Protein AF-K2FXK5-F1 (afdb_monomer_lite)

Organism: NCBI:txid1234023

Secondary structure (DSSP, 8-state):
-----SSSSSSSS--S---EEEEEEEETT---EEEEEEETT-S-HHHHHHHHHHHHHHSSS-EEE-----EES-GGGGGGG----S-TTTTTTS------HHHHHHHHHHHHHTT--HHHHHHHHHHH-HHHHHHHHHHHHHHH-TT-HHHHHHHHHHHHHHTTS--SSSTT--TTHHHHHHHHHHHHTS----HHHHHHHHHTTHHHHSS--HHHHHHHS-HHHHHHHHHHSPPTT--HHHHHHHHHH---HHHHHHHHHHHHHHHHHTTT--GGGGTTSSS-HHHHHHHHHHHIIIIIHHHHTT-STTHHHHHHHHHHHHHHHHHHHH--

Structure (mmCIF, N/CA/C/O backbone):
data_AF-K2FXK5-F1
#
_entry.id   AF-K2FXK5-F1
#
loop_
_atom_site.group_PDB
_atom_site.id
_atom_site.type_symbol
_atom_site.label_atom_id
_atom_site.label_alt_id
_atom_site.label_comp_id
_atom_site.label_asym_id
_atom_site.label_entity_id
_atom_site.label_seq_id
_atom_site.pdbx_PDB_ins_code
_atom_site.Cartn_x
_atom_site.Cartn_y
_atom_site.Cartn_z
_atom_site.occupancy
_atom_site.B_iso_or_equiv
_atom_site.auth_seq_id
_atom_site.auth_comp_id
_atom_site.auth_asym_id
_atom_site.auth_atom_id
_atom_site.pdbx_PDB_model_num
ATOM 1 N N . MET A 1 1 ? 42.243 -14.099 4.188 1.00 28.44 1 MET A N 1
ATOM 2 C CA . MET A 1 1 ? 42.857 -13.071 3.325 1.00 28.44 1 MET A CA 1
ATOM 3 C C . MET A 1 1 ? 42.357 -13.295 1.910 1.00 28.44 1 MET A C 1
ATOM 5 O O . MET A 1 1 ? 42.455 -14.424 1.455 1.00 28.44 1 MET A O 1
ATOM 9 N N . SER A 1 2 ? 41.780 -12.231 1.336 1.00 28.00 2 SER A N 1
ATOM 10 C CA . SER A 1 2 ? 41.401 -11.973 -0.071 1.00 28.00 2 SER A CA 1
ATOM 11 C C . SER A 1 2 ? 40.610 -13.063 -0.814 1.00 28.00 2 SER A C 1
ATOM 13 O O . SER A 1 2 ? 41.155 -14.116 -1.116 1.00 28.00 2 SER A O 1
ATOM 15 N N . SER A 1 3 ? 39.298 -12.929 -1.050 1.00 34.72 3 SER A N 1
ATOM 16 C CA . SER A 1 3 ? 38.629 -12.024 -2.015 1.00 34.72 3 SER A CA 1
ATOM 17 C C . SER A 1 3 ? 39.229 -12.090 -3.421 1.00 34.72 3 SER A C 1
ATOM 19 O O . SER A 1 3 ? 40.339 -11.611 -3.617 1.00 34.72 3 SER A O 1
ATOM 21 N N . ASN A 1 4 ? 38.470 -12.606 -4.389 1.00 27.06 4 ASN A N 1
ATOM 22 C CA . ASN A 1 4 ? 38.572 -12.185 -5.784 1.00 27.06 4 ASN A CA 1
ATOM 23 C C . ASN A 1 4 ? 37.169 -12.166 -6.399 1.00 27.06 4 ASN A C 1
ATOM 25 O O . ASN A 1 4 ? 36.395 -13.111 -6.252 1.00 27.06 4 ASN A O 1
ATOM 29 N N . ASN A 1 5 ? 36.870 -11.016 -6.990 1.00 28.44 5 ASN A N 1
ATOM 30 C CA . ASN A 1 5 ? 35.567 -10.515 -7.393 1.00 28.44 5 ASN A CA 1
ATOM 31 C C . ASN A 1 5 ? 34.944 -11.301 -8.551 1.00 28.44 5 ASN A C 1
ATOM 33 O O . ASN A 1 5 ? 35.624 -11.679 -9.500 1.00 28.44 5 ASN A O 1
ATOM 37 N N . ILE A 1 6 ? 33.620 -11.457 -8.496 1.00 29.50 6 ILE A N 1
ATOM 38 C CA . ILE A 1 6 ? 32.776 -11.960 -9.594 1.00 29.50 6 ILE A CA 1
ATOM 39 C C . ILE A 1 6 ? 32.276 -10.793 -10.487 1.00 29.50 6 ILE A C 1
ATOM 41 O O . ILE A 1 6 ? 31.555 -11.017 -11.452 1.00 29.50 6 ILE A O 1
ATOM 45 N N . SER A 1 7 ? 32.704 -9.548 -10.234 1.00 33.28 7 SER A N 1
ATOM 46 C CA . SER A 1 7 ? 32.285 -8.362 -11.005 1.00 33.28 7 SER A CA 1
ATOM 47 C C . SER A 1 7 ? 33.022 -8.138 -12.330 1.00 33.28 7 SER A C 1
ATOM 49 O O . SER A 1 7 ? 32.536 -7.376 -13.154 1.00 33.28 7 SER A O 1
ATOM 51 N N . ASP A 1 8 ? 34.156 -8.792 -12.589 1.00 32.81 8 ASP A N 1
ATOM 52 C CA . ASP A 1 8 ? 35.071 -8.324 -13.649 1.00 32.81 8 ASP A CA 1
ATOM 53 C C . ASP A 1 8 ? 34.997 -9.137 -14.956 1.00 32.81 8 ASP A C 1
ATOM 55 O O . ASP A 1 8 ? 35.992 -9.265 -15.663 1.00 32.81 8 ASP A O 1
ATOM 59 N N . ASN A 1 9 ? 33.856 -9.751 -15.299 1.00 31.61 9 ASN A N 1
ATOM 60 C CA . ASN A 1 9 ? 33.793 -10.577 -16.520 1.00 31.61 9 ASN A CA 1
ATOM 61 C C . ASN A 1 9 ? 32.453 -10.620 -17.277 1.00 31.61 9 ASN A C 1
ATOM 63 O O . ASN A 1 9 ? 32.279 -11.479 -18.146 1.00 31.61 9 ASN A O 1
ATOM 67 N N . LEU A 1 10 ? 31.513 -9.717 -16.988 1.00 33.16 10 LEU A N 1
ATOM 68 C CA . LEU A 1 10 ? 30.268 -9.615 -17.766 1.00 33.16 10 LEU A CA 1
ATOM 69 C C . LEU A 1 10 ? 30.389 -8.693 -18.992 1.00 33.16 10 LEU A C 1
ATOM 71 O O . LEU A 1 10 ? 29.735 -8.968 -19.995 1.00 33.16 10 LEU A O 1
ATOM 75 N N . ASP A 1 11 ? 31.305 -7.719 -18.984 1.00 34.31 11 ASP A N 1
ATOM 76 C CA . ASP A 1 11 ? 31.476 -6.780 -20.107 1.00 34.31 11 ASP A CA 1
ATOM 77 C C . ASP A 1 11 ? 32.402 -7.278 -21.238 1.00 34.31 11 ASP A C 1
ATOM 79 O O . ASP A 1 11 ? 32.290 -6.821 -22.373 1.00 34.31 11 ASP A O 1
ATOM 83 N N . GLU A 1 12 ? 33.275 -8.268 -21.007 1.00 31.75 12 GLU A N 1
ATOM 84 C CA . GLU A 1 12 ? 34.257 -8.715 -22.020 1.00 31.75 12 GLU A CA 1
ATOM 85 C C . GLU A 1 12 ? 33.846 -9.951 -22.850 1.00 31.75 12 GLU A C 1
ATOM 87 O O . GLU A 1 12 ? 34.619 -10.436 -23.677 1.00 31.75 12 GLU A O 1
ATOM 92 N N . LYS A 1 13 ? 32.614 -10.467 -22.710 1.00 33.84 13 LYS A N 1
ATOM 93 C CA . LYS A 1 13 ? 32.141 -11.665 -23.452 1.00 33.84 13 LYS A CA 1
ATOM 94 C C . LYS A 1 13 ? 30.959 -11.444 -24.400 1.00 33.84 13 LYS A C 1
ATOM 96 O O . LYS A 1 13 ? 30.298 -12.413 -24.788 1.00 33.84 13 LYS A O 1
ATOM 101 N N . LEU A 1 14 ? 30.732 -10.207 -24.834 1.00 37.97 14 LEU A N 1
ATOM 102 C CA . LEU A 1 14 ? 29.707 -9.856 -25.829 1.00 37.97 14 LEU A CA 1
ATOM 103 C C . LEU A 1 14 ? 30.261 -9.634 -27.251 1.00 37.97 14 LEU A C 1
ATOM 105 O O . LEU A 1 14 ? 29.594 -9.039 -28.089 1.00 37.97 14 LEU A O 1
ATOM 109 N N . THR A 1 15 ? 31.458 -10.138 -27.567 1.00 34.41 15 THR A N 1
ATOM 110 C CA . THR A 1 15 ? 32.058 -10.020 -28.914 1.00 34.41 15 THR A CA 1
ATOM 111 C C . THR A 1 15 ? 31.775 -11.195 -29.855 1.00 34.41 15 THR A C 1
ATOM 113 O O . THR A 1 15 ? 32.056 -11.091 -31.047 1.00 34.41 15 THR A O 1
ATOM 116 N N . ASP A 1 16 ? 31.129 -12.264 -29.386 1.00 35.75 16 ASP A N 1
ATOM 117 C CA . ASP A 1 16 ? 30.669 -13.359 -30.246 1.00 35.75 16 ASP A CA 1
ATOM 118 C C . ASP A 1 16 ? 29.149 -13.298 -30.411 1.00 35.75 16 ASP A C 1
ATOM 120 O O . ASP A 1 16 ? 28.405 -13.627 -29.483 1.00 35.75 16 ASP A O 1
ATOM 124 N N . LYS A 1 17 ? 28.685 -12.905 -31.606 1.00 35.34 17 LYS A N 1
ATOM 125 C CA . LYS A 1 17 ? 27.270 -12.931 -32.017 1.00 35.34 17 LYS A CA 1
ATOM 126 C C . LYS A 1 17 ? 26.658 -14.310 -31.727 1.00 35.34 17 LYS A C 1
ATOM 128 O O . LYS A 1 17 ? 26.908 -15.275 -32.450 1.00 35.34 17 LYS A O 1
ATOM 133 N N . LYS A 1 18 ? 25.870 -14.420 -30.655 1.00 39.84 18 LYS A N 1
ATOM 134 C CA . LYS A 1 18 ? 25.139 -15.637 -30.273 1.00 39.84 18 LYS A CA 1
ATOM 135 C C . LYS A 1 18 ? 23.664 -15.430 -30.594 1.00 39.84 18 LYS A C 1
ATOM 137 O O . LYS A 1 18 ? 23.031 -14.553 -30.025 1.00 39.84 18 LYS A O 1
ATOM 142 N N . TRP A 1 19 ? 23.155 -16.243 -31.510 1.00 45.41 19 TRP A N 1
ATOM 143 C CA . TRP A 1 19 ? 21.786 -16.174 -32.022 1.00 45.41 19 TRP A CA 1
ATOM 144 C C . TRP A 1 19 ? 20.812 -16.962 -31.136 1.00 45.41 19 TRP A C 1
ATOM 146 O O . TRP A 1 19 ? 21.207 -17.983 -30.559 1.00 45.41 19 TRP A O 1
ATOM 156 N N . TYR A 1 20 ? 19.545 -16.544 -31.078 1.00 43.25 20 TYR A N 1
ATOM 157 C CA . TYR A 1 20 ? 18.486 -17.213 -30.315 1.00 43.25 20 TYR A CA 1
ATOM 158 C C . TYR A 1 20 ? 17.232 -17.426 -31.171 1.00 43.25 20 TYR A C 1
ATOM 160 O O . TYR A 1 20 ? 16.851 -16.543 -31.932 1.00 43.25 20 TYR A O 1
ATOM 168 N N . TYR A 1 21 ? 16.584 -18.584 -31.030 1.00 40.31 21 TYR A N 1
ATOM 169 C CA . TYR A 1 21 ? 15.205 -18.793 -31.480 1.00 40.31 21 TYR A CA 1
ATOM 170 C C . TYR A 1 21 ? 14.254 -18.338 -30.374 1.00 40.31 21 TYR A C 1
ATOM 172 O O . TYR A 1 21 ? 14.455 -18.728 -29.222 1.00 40.31 21 TYR A O 1
ATOM 180 N N . VAL A 1 22 ? 13.241 -17.546 -30.731 1.00 43.69 22 VAL A N 1
ATOM 181 C CA . VAL A 1 22 ? 12.183 -17.085 -29.823 1.00 43.69 22 VAL A CA 1
ATOM 182 C C . VAL A 1 22 ? 10.885 -17.797 -30.185 1.00 43.69 22 VAL A C 1
ATOM 184 O O . VAL A 1 22 ? 10.431 -17.722 -31.325 1.00 43.69 22 VAL A O 1
ATOM 187 N N . PHE A 1 23 ? 10.290 -18.490 -29.218 1.00 44.47 23 PHE A N 1
ATOM 188 C CA . PHE A 1 23 ? 8.960 -19.086 -29.361 1.00 44.47 23 PHE A CA 1
ATOM 189 C C . PHE A 1 23 ? 7.940 -18.221 -28.644 1.00 44.47 23 PHE A C 1
ATOM 191 O O . PHE A 1 23 ? 8.121 -17.956 -27.459 1.00 44.47 23 PHE A O 1
ATOM 198 N N . ARG A 1 24 ? 6.884 -17.810 -29.355 1.00 42.00 24 ARG A N 1
ATOM 199 C CA . ARG A 1 24 ? 5.799 -16.980 -28.829 1.00 42.00 24 ARG A CA 1
ATOM 200 C C . ARG A 1 24 ? 4.561 -17.845 -28.592 1.00 42.00 24 ARG A C 1
ATOM 202 O O . ARG A 1 24 ? 3.931 -18.329 -29.529 1.00 42.00 24 ARG A O 1
ATOM 209 N N . PHE A 1 25 ? 4.189 -18.034 -27.331 1.00 43.00 25 PHE A N 1
ATOM 210 C CA . PHE A 1 25 ? 2.981 -18.783 -26.980 1.00 43.00 25 PHE A CA 1
ATOM 211 C C . PHE A 1 25 ? 1.852 -17.829 -26.615 1.00 43.00 25 PHE A C 1
ATOM 213 O O . PHE A 1 25 ? 2.054 -16.904 -25.833 1.00 43.00 25 PHE A O 1
ATOM 220 N N . ARG A 1 26 ? 0.660 -18.064 -27.173 1.00 40.84 26 ARG A N 1
ATOM 221 C CA . ARG A 1 26 ? -0.553 -17.306 -26.855 1.00 40.84 26 ARG A CA 1
ATOM 222 C C . ARG A 1 26 ? -1.560 -18.239 -26.198 1.00 40.84 26 ARG A C 1
ATOM 224 O O . ARG A 1 26 ? -1.976 -19.241 -26.781 1.00 40.84 26 ARG A O 1
ATOM 231 N N . ARG A 1 27 ? -2.014 -17.897 -24.993 1.00 37.69 27 ARG A N 1
ATOM 232 C CA . ARG A 1 27 ? -3.174 -18.564 -24.390 1.00 37.69 27 ARG A CA 1
ATOM 233 C C . ARG A 1 27 ? -4.432 -18.049 -25.086 1.00 37.69 27 ARG A C 1
ATOM 235 O O . ARG A 1 27 ? -4.603 -16.845 -25.242 1.00 37.69 27 ARG A O 1
ATOM 242 N N . THR A 1 28 ? -5.353 -18.929 -25.472 1.00 36.56 28 THR A N 1
ATOM 243 C CA . THR A 1 28 ? -6.523 -18.580 -26.312 1.00 36.56 28 THR A CA 1
ATOM 244 C C . THR A 1 28 ? -7.475 -17.525 -25.724 1.00 36.56 28 THR A C 1
ATOM 246 O O . THR A 1 28 ? -8.359 -17.060 -26.435 1.00 36.56 28 THR A O 1
ATOM 249 N N . ASN A 1 29 ? -7.277 -17.106 -24.467 1.00 34.22 29 ASN A N 1
ATOM 250 C CA . ASN A 1 29 ? -8.071 -16.080 -23.784 1.00 34.22 29 ASN A CA 1
ATOM 251 C C . ASN A 1 29 ? -7.243 -14.899 -23.228 1.00 34.22 29 ASN A C 1
ATOM 253 O O . ASN A 1 29 ? -7.812 -14.079 -22.517 1.00 34.22 29 ASN A O 1
ATOM 257 N N . TRP A 1 30 ? -5.935 -14.811 -23.515 1.00 36.59 30 TRP A N 1
ATOM 258 C CA . TRP A 1 30 ? -5.027 -13.823 -22.910 1.00 36.59 30 TRP A CA 1
ATOM 259 C C . TRP A 1 30 ? -3.976 -13.317 -23.902 1.00 36.59 30 TRP A C 1
ATOM 261 O O . TRP A 1 30 ? -3.593 -14.035 -24.827 1.00 36.59 30 TRP A O 1
ATOM 271 N N . THR A 1 31 ? -3.482 -12.101 -23.674 1.00 36.97 31 THR A N 1
ATOM 272 C CA . THR A 1 31 ? -2.365 -11.486 -24.412 1.00 36.97 31 THR A CA 1
ATOM 273 C C . THR A 1 31 ? -1.072 -11.564 -23.591 1.00 36.97 31 THR A C 1
ATOM 275 O O . THR A 1 31 ? -0.313 -10.610 -23.530 1.00 36.97 31 THR A O 1
ATOM 278 N N . VAL A 1 32 ? -0.828 -12.698 -22.928 1.00 34.91 32 VAL A N 1
ATOM 279 C CA . VAL A 1 32 ? 0.464 -12.974 -22.285 1.00 34.91 32 VAL A CA 1
ATOM 280 C C . VAL A 1 32 ? 1.299 -13.784 -23.266 1.00 34.91 32 VAL A C 1
ATOM 282 O O . VAL A 1 32 ? 0.853 -14.838 -23.729 1.00 34.91 32 VAL A O 1
ATOM 285 N N . TYR A 1 33 ? 2.486 -1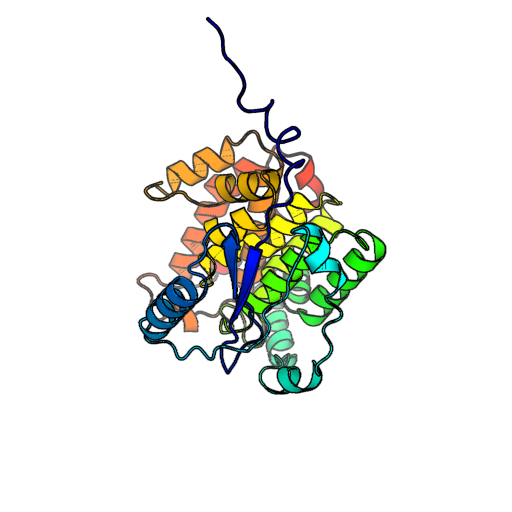3.275 -23.583 1.00 42.28 33 TYR A N 1
ATOM 286 C CA . TYR A 1 33 ? 3.458 -13.935 -24.444 1.00 42.28 33 TYR A CA 1
ATOM 287 C C . TYR A 1 33 ? 4.575 -14.508 -23.581 1.00 42.28 33 TYR A C 1
ATOM 289 O O . TYR A 1 33 ? 5.289 -13.768 -22.911 1.00 42.28 33 TYR A O 1
ATOM 297 N N . TYR A 1 34 ? 4.737 -15.829 -23.600 1.00 37.62 34 TYR A N 1
ATOM 298 C CA . TYR A 1 34 ? 5.926 -16.455 -23.029 1.00 37.62 34 TYR A CA 1
ATOM 299 C C . TYR A 1 34 ? 6.978 -16.574 -24.126 1.00 37.62 34 TYR A C 1
ATOM 301 O O . TYR A 1 34 ? 6.685 -17.166 -25.166 1.00 37.62 34 TYR A O 1
ATOM 309 N N . ASN A 1 35 ? 8.166 -16.013 -23.893 1.00 44.00 35 ASN A N 1
ATOM 310 C CA . ASN A 1 35 ? 9.300 -16.095 -24.807 1.00 44.00 35 ASN A CA 1
ATOM 311 C C . ASN A 1 35 ? 10.262 -17.176 -24.308 1.00 44.00 35 ASN A C 1
ATOM 313 O O . ASN A 1 35 ? 10.906 -17.013 -23.273 1.00 44.00 35 ASN A O 1
ATOM 317 N N . TRP A 1 36 ? 10.369 -18.284 -25.044 1.00 40.25 36 TRP A N 1
ATOM 318 C CA . TRP A 1 36 ? 11.370 -19.317 -24.761 1.00 40.25 36 TRP A CA 1
ATOM 319 C C . TRP A 1 36 ? 12.574 -19.167 -25.692 1.00 40.25 36 TRP A C 1
ATOM 321 O O . TRP A 1 36 ? 12.396 -19.079 -26.907 1.00 40.25 36 TRP A O 1
ATOM 331 N N . TYR A 1 37 ? 13.784 -19.137 -25.124 1.00 49.09 37 TYR A N 1
ATOM 332 C CA . TYR A 1 37 ? 15.023 -18.815 -25.839 1.00 49.09 37 TYR A CA 1
ATOM 333 C C . TYR A 1 37 ? 15.888 -20.061 -26.059 1.00 49.09 37 TYR A C 1
ATOM 335 O O . TYR A 1 37 ? 16.342 -20.689 -25.101 1.00 49.09 37 TYR A O 1
ATOM 343 N N . VAL A 1 38 ? 16.195 -20.389 -27.317 1.00 45.84 38 VAL A N 1
ATOM 344 C CA . VAL A 1 38 ? 17.119 -21.489 -27.660 1.00 45.84 38 VAL A CA 1
ATOM 345 C C . VAL A 1 38 ? 18.337 -20.944 -28.393 1.00 45.84 38 VAL A C 1
ATOM 347 O O . VAL A 1 38 ? 18.212 -20.360 -29.463 1.00 45.84 38 VAL A O 1
ATOM 350 N N . LYS A 1 39 ? 19.535 -21.167 -27.845 1.00 43.03 39 LYS A N 1
ATOM 351 C CA . LYS A 1 39 ? 20.804 -20.757 -28.462 1.00 43.03 39 LYS A CA 1
ATOM 352 C C . LYS A 1 39 ? 21.024 -21.498 -29.790 1.00 43.03 39 LYS A C 1
ATOM 354 O O . LYS A 1 39 ? 21.114 -22.724 -29.807 1.00 43.03 39 LYS A O 1
ATOM 359 N N . ALA A 1 40 ? 21.192 -20.773 -30.895 1.00 44.69 40 ALA A N 1
ATOM 360 C CA . ALA A 1 40 ? 21.235 -21.354 -32.244 1.00 44.69 40 ALA A CA 1
ATOM 361 C C . ALA A 1 40 ? 22.489 -22.189 -32.565 1.00 44.69 40 ALA A C 1
ATOM 363 O O . ALA A 1 40 ? 22.598 -22.744 -33.655 1.00 44.69 40 ALA A O 1
ATOM 364 N N . SER A 1 41 ? 23.452 -22.300 -31.642 1.00 47.19 41 SER A N 1
ATOM 365 C CA . SER A 1 41 ? 24.570 -23.240 -31.798 1.00 47.19 41 SER A CA 1
ATOM 366 C C . SER A 1 41 ? 24.122 -24.707 -31.767 1.00 47.19 41 SER A C 1
ATOM 368 O O . SER A 1 41 ? 24.868 -25.578 -32.211 1.00 47.19 41 SER A O 1
ATOM 370 N N . ASP A 1 42 ? 22.915 -24.988 -31.272 1.00 45.69 42 ASP A N 1
ATOM 371 C CA . ASP A 1 42 ? 22.345 -26.330 -31.265 1.00 45.69 42 ASP A CA 1
ATOM 372 C C . ASP A 1 42 ? 21.647 -26.631 -32.596 1.00 45.69 42 ASP A C 1
ATOM 374 O O . ASP A 1 42 ? 20.497 -26.262 -32.819 1.00 45.69 42 ASP A O 1
ATOM 378 N N . LYS A 1 43 ? 22.334 -27.376 -33.472 1.00 40.69 43 LYS A N 1
ATOM 379 C CA . LYS A 1 43 ? 21.843 -27.894 -34.771 1.00 40.69 43 LYS A CA 1
ATOM 380 C C . LYS A 1 43 ? 20.682 -28.909 -34.671 1.00 40.69 43 LYS A C 1
ATOM 382 O O . LYS A 1 43 ? 20.527 -29.760 -35.538 1.00 40.69 43 LYS A O 1
ATOM 387 N N . SER A 1 44 ? 19.872 -28.852 -33.618 1.00 47.06 44 SER A N 1
ATOM 388 C CA . SER A 1 44 ? 18.666 -29.677 -33.467 1.00 47.06 44 SER A CA 1
ATOM 389 C C . SER A 1 44 ? 17.466 -28.844 -33.012 1.00 47.06 44 SER A C 1
ATOM 391 O O . SER A 1 44 ? 16.688 -29.283 -32.167 1.00 47.06 44 SER A O 1
ATOM 393 N N . SER A 1 45 ? 17.329 -27.635 -33.575 1.00 48.34 45 SER A N 1
ATOM 394 C CA . SER A 1 45 ? 16.183 -26.735 -33.375 1.00 48.34 45 SER A CA 1
ATOM 395 C C . SER A 1 45 ? 14.860 -27.497 -33.403 1.00 48.34 45 SER A C 1
ATOM 397 O O . SER A 1 45 ? 14.073 -27.363 -32.480 1.00 48.34 45 SER A O 1
ATOM 399 N N . ASP A 1 46 ? 14.675 -28.396 -34.368 1.00 47.38 46 ASP A N 1
ATOM 400 C CA . ASP A 1 46 ? 13.419 -29.129 -34.569 1.00 47.38 46 ASP A CA 1
ATOM 401 C C . ASP A 1 46 ? 13.120 -30.124 -33.438 1.00 47.38 46 ASP A C 1
ATOM 403 O O . ASP A 1 46 ? 11.968 -30.305 -33.045 1.00 47.38 46 ASP A O 1
ATOM 407 N N . LYS A 1 47 ? 14.161 -30.727 -32.847 1.00 49.50 47 LYS A N 1
ATOM 408 C CA . LYS A 1 47 ? 14.012 -31.628 -31.698 1.00 49.50 47 LYS A CA 1
ATOM 409 C C . LYS A 1 47 ? 13.648 -30.848 -30.436 1.00 49.50 47 LYS A C 1
ATOM 411 O O . LYS A 1 47 ? 12.755 -31.261 -29.708 1.00 49.50 47 LYS A O 1
ATOM 416 N N . LYS A 1 48 ? 14.292 -29.700 -30.209 1.00 49.97 48 LYS A N 1
ATOM 417 C CA . LYS A 1 48 ? 13.985 -28.823 -29.068 1.00 49.97 48 LYS A CA 1
ATOM 418 C C . LYS A 1 48 ? 12.619 -28.144 -29.203 1.00 49.97 48 LYS A C 1
ATOM 420 O O . LYS A 1 48 ? 11.942 -27.958 -28.200 1.00 49.97 48 LYS A O 1
ATOM 425 N N . ILE A 1 49 ? 12.196 -27.834 -30.430 1.00 48.72 49 ILE A N 1
ATOM 426 C CA . ILE A 1 49 ? 10.838 -27.378 -30.761 1.00 48.72 49 ILE A CA 1
ATOM 427 C C . ILE A 1 49 ? 9.814 -28.445 -30.381 1.00 48.72 49 ILE A C 1
ATOM 429 O O . ILE A 1 49 ? 8.837 -28.133 -29.703 1.00 48.72 49 ILE A O 1
ATOM 433 N N . SER A 1 50 ? 10.058 -29.700 -30.774 1.00 52.03 50 SER A N 1
ATOM 434 C CA . SER A 1 50 ? 9.200 -30.827 -30.398 1.00 52.03 50 SER A CA 1
ATOM 435 C C . SER A 1 50 ? 9.159 -31.011 -28.881 1.00 52.03 50 SER A C 1
ATOM 437 O O . SER A 1 50 ? 8.076 -31.084 -28.323 1.00 52.03 50 SER A O 1
ATOM 439 N N . GLU A 1 51 ? 10.308 -30.988 -28.198 1.00 51.97 51 GLU A N 1
ATOM 440 C CA . GLU A 1 51 ? 10.394 -31.143 -26.737 1.00 51.97 51 GLU A CA 1
ATOM 441 C C . GLU A 1 51 ? 9.664 -30.018 -25.977 1.00 51.97 51 GLU A C 1
ATOM 443 O O . GLU A 1 51 ? 8.987 -30.299 -24.989 1.00 51.97 51 GLU A O 1
ATOM 448 N N . ALA A 1 52 ? 9.729 -28.761 -26.440 1.00 47.34 52 ALA A N 1
ATOM 449 C CA . ALA A 1 52 ? 8.898 -27.686 -25.883 1.00 47.34 52 ALA A CA 1
ATOM 450 C C . ALA A 1 52 ? 7.423 -27.925 -26.131 1.00 47.34 52 ALA A C 1
ATOM 452 O O . ALA A 1 52 ? 6.617 -27.789 -25.216 1.00 47.34 52 ALA A O 1
ATOM 453 N N . SER A 1 53 ? 7.068 -28.217 -27.382 1.00 47.56 53 SER A N 1
ATOM 454 C CA . SER A 1 53 ? 5.677 -28.424 -27.755 1.00 47.56 53 SER A CA 1
ATOM 455 C C . SER A 1 53 ? 5.082 -29.548 -26.908 1.00 47.56 53 SER A C 1
ATOM 457 O O . SER A 1 53 ? 4.021 -29.361 -26.327 1.00 47.56 53 SER A O 1
ATOM 459 N N . ASP A 1 54 ? 5.814 -30.645 -26.722 1.00 52.59 54 ASP A N 1
ATOM 460 C CA . ASP A 1 54 ? 5.430 -31.777 -25.882 1.00 52.59 54 ASP A CA 1
ATOM 461 C C . ASP A 1 54 ? 5.346 -31.400 -24.393 1.00 52.59 54 ASP A C 1
ATOM 463 O O . ASP A 1 54 ? 4.359 -31.741 -23.742 1.00 52.59 54 ASP A O 1
ATOM 467 N N . TYR A 1 55 ? 6.312 -30.643 -23.855 1.00 48.47 55 TYR A N 1
ATOM 468 C CA . TYR A 1 55 ? 6.263 -30.133 -22.478 1.00 48.47 55 TYR A CA 1
ATOM 469 C C . TYR A 1 55 ? 5.019 -29.266 -22.240 1.00 48.47 55 TYR A C 1
ATOM 471 O O . TYR A 1 55 ? 4.251 -29.530 -21.317 1.00 48.47 55 TYR A O 1
ATOM 479 N N . PHE A 1 56 ? 4.752 -28.284 -23.102 1.00 45.91 56 PHE A N 1
ATOM 480 C CA . PHE A 1 56 ? 3.600 -27.392 -22.954 1.00 45.91 56 PHE A CA 1
ATOM 481 C C . PHE A 1 56 ? 2.261 -28.077 -23.260 1.00 45.91 56 PHE A C 1
ATOM 483 O O . PHE A 1 56 ? 1.261 -27.736 -22.635 1.00 45.91 56 PHE A O 1
ATOM 490 N N . ASN A 1 57 ? 2.233 -29.069 -24.156 1.00 47.41 57 ASN A N 1
ATOM 491 C CA . ASN A 1 57 ? 1.061 -29.919 -24.392 1.00 47.41 57 ASN A CA 1
ATOM 492 C C . ASN A 1 57 ? 0.793 -30.886 -23.223 1.00 47.41 57 ASN A C 1
ATOM 494 O O . ASN A 1 57 ? -0.344 -31.321 -23.050 1.00 47.41 57 ASN A O 1
ATOM 498 N N . SER A 1 58 ? 1.822 -31.233 -22.438 1.00 44.66 58 SER A N 1
ATOM 499 C CA . SER A 1 58 ? 1.703 -32.074 -21.237 1.00 44.66 58 SER A CA 1
ATOM 500 C C . SER A 1 58 ? 1.195 -31.318 -20.007 1.00 44.66 58 SER A C 1
ATOM 502 O O . SER A 1 58 ? 0.658 -31.932 -19.086 1.00 44.66 58 SER A O 1
ATOM 504 N N . LEU A 1 59 ? 1.314 -29.987 -19.998 1.00 41.69 59 LEU A N 1
ATOM 505 C CA . LEU A 1 59 ? 0.588 -29.148 -19.052 1.00 41.69 59 LEU A CA 1
ATOM 506 C C . LEU A 1 59 ? -0.898 -29.237 -19.439 1.00 41.69 59 LEU A C 1
ATOM 508 O O . LEU A 1 59 ? -1.244 -28.934 -20.577 1.00 41.69 59 LEU A O 1
ATOM 512 N N . GLU A 1 60 ? -1.793 -29.643 -18.530 1.00 34.19 60 GLU A N 1
ATOM 513 C CA . GLU A 1 60 ? -3.252 -29.791 -18.763 1.00 34.19 60 GLU A CA 1
ATOM 514 C C . GLU A 1 60 ? -3.989 -28.452 -19.049 1.00 34.19 60 GLU A C 1
ATOM 516 O O . GLU A 1 60 ? -5.152 -28.243 -18.702 1.00 34.19 60 GLU A O 1
ATOM 521 N N . MET A 1 61 ? -3.327 -27.495 -19.693 1.00 38.75 61 MET A N 1
ATOM 522 C CA . MET A 1 61 ? -3.822 -26.166 -20.007 1.00 38.75 61 MET A CA 1
ATOM 523 C C . MET A 1 61 ? -3.629 -25.938 -21.506 1.00 38.75 61 MET A C 1
ATOM 525 O O . MET A 1 61 ? -2.523 -25.989 -22.017 1.00 38.75 61 MET A O 1
ATOM 529 N N . LYS A 1 62 ? -4.724 -25.719 -22.240 1.00 35.50 62 LYS A N 1
ATOM 530 C CA . LYS A 1 62 ? -4.731 -25.606 -23.710 1.00 35.50 62 LYS A CA 1
ATOM 531 C C . LYS A 1 62 ? -3.896 -24.406 -24.196 1.00 35.50 62 LYS A C 1
ATOM 533 O O . LYS A 1 62 ? -4.407 -23.287 -24.251 1.00 35.50 62 LYS A O 1
ATOM 538 N N . TRP A 1 63 ? -2.640 -24.638 -24.565 1.00 40.72 63 TRP A N 1
ATOM 539 C CA . TRP A 1 63 ? -1.779 -23.681 -25.266 1.00 40.72 63 TRP A CA 1
ATOM 540 C C . TRP A 1 63 ? -1.977 -23.811 -26.784 1.00 40.72 63 TRP A C 1
ATOM 542 O O . TRP A 1 63 ? -2.130 -24.917 -27.298 1.00 40.72 63 TRP A O 1
ATOM 552 N N . GLN A 1 64 ? -1.992 -22.693 -27.517 1.00 39.31 64 GLN A N 1
ATOM 553 C CA . GLN A 1 64 ? -1.870 -22.697 -28.979 1.00 39.31 64 GLN A CA 1
ATOM 554 C C . GLN A 1 64 ? -0.523 -22.075 -29.356 1.00 39.31 64 GLN A C 1
ATOM 556 O O . GLN A 1 64 ? -0.203 -20.965 -28.925 1.00 39.31 64 GLN A O 1
ATOM 561 N N . VAL A 1 65 ? 0.270 -22.799 -30.149 1.00 39.75 65 VAL A N 1
ATOM 562 C CA . VAL A 1 65 ? 1.499 -22.269 -30.755 1.00 39.75 65 VAL A CA 1
ATOM 563 C C . VAL A 1 65 ? 1.081 -21.203 -31.763 1.00 39.75 65 VAL A C 1
ATOM 565 O O . VAL A 1 65 ? 0.320 -21.497 -32.685 1.00 39.75 65 VAL A O 1
ATOM 568 N N . PHE A 1 66 ? 1.523 -19.963 -31.563 1.00 37.50 66 PHE A N 1
ATOM 569 C CA . PHE A 1 66 ? 1.258 -18.873 -32.494 1.00 37.50 66 PHE A CA 1
ATOM 570 C C . PHE A 1 66 ? 2.571 -18.558 -33.209 1.00 37.50 66 PHE A C 1
ATOM 572 O O . PHE A 1 66 ? 3.519 -18.076 -32.594 1.00 37.50 66 PHE A O 1
ATOM 579 N N . ASP A 1 67 ? 2.646 -18.919 -34.488 1.00 38.66 67 ASP A N 1
ATOM 580 C CA . ASP A 1 67 ? 3.849 -18.781 -35.308 1.00 38.66 67 ASP A CA 1
ATOM 581 C C . ASP A 1 67 ? 4.347 -17.330 -35.345 1.00 38.66 67 ASP A C 1
ATOM 583 O O . ASP A 1 67 ? 3.677 -16.449 -35.883 1.00 38.66 67 ASP A O 1
ATOM 587 N N . GLN A 1 68 ? 5.554 -17.108 -34.820 1.00 41.91 68 GLN A N 1
ATOM 588 C CA . GLN A 1 68 ? 6.481 -16.088 -35.307 1.00 41.91 68 GLN A CA 1
ATOM 589 C C . GLN A 1 68 ? 7.891 -16.421 -34.797 1.00 41.91 68 GLN A C 1
ATOM 591 O O . GLN A 1 68 ? 8.259 -16.094 -33.671 1.00 41.91 68 GLN A O 1
ATOM 596 N N . VAL A 1 69 ? 8.672 -17.125 -35.620 1.00 42.09 69 VAL A N 1
ATOM 597 C CA . VAL A 1 69 ? 10.112 -17.306 -35.400 1.00 42.09 69 VAL A CA 1
ATOM 598 C C . VAL A 1 69 ? 10.801 -16.056 -35.935 1.00 42.09 69 VAL A C 1
ATOM 600 O O . VAL A 1 69 ? 10.941 -15.906 -37.148 1.00 42.09 69 VAL A O 1
ATOM 603 N N . GLU A 1 70 ? 11.212 -15.149 -35.053 1.00 45.50 70 GLU A N 1
ATOM 604 C CA . GLU A 1 70 ? 12.033 -14.001 -35.446 1.00 45.50 70 GLU A CA 1
ATOM 605 C C . GLU A 1 70 ? 13.492 -14.207 -35.053 1.00 45.50 70 GLU A C 1
ATOM 607 O O . GLU A 1 70 ? 13.825 -14.713 -33.981 1.00 45.50 70 GLU A O 1
ATOM 612 N N . PHE A 1 71 ? 14.362 -13.842 -35.989 1.00 41.91 71 PHE A N 1
ATOM 613 C CA . PHE A 1 71 ? 15.806 -13.906 -35.866 1.00 41.91 71 PHE A CA 1
ATOM 614 C C . PHE A 1 71 ? 16.281 -12.565 -35.311 1.00 41.91 71 PHE A C 1
ATOM 616 O O . PHE A 1 71 ? 16.012 -11.533 -35.923 1.00 41.91 71 PHE A O 1
ATOM 623 N N . VAL A 1 72 ? 16.940 -12.567 -34.153 1.00 43.03 72 VAL A N 1
ATOM 624 C CA . VAL A 1 72 ? 17.348 -11.325 -33.482 1.00 43.03 72 VAL A CA 1
ATOM 625 C C . VAL A 1 72 ? 18.810 -11.351 -33.066 1.00 43.03 72 VAL A C 1
ATOM 627 O O . VAL A 1 72 ? 19.311 -12.333 -32.512 1.00 43.03 72 VAL A O 1
ATOM 630 N N . ASP A 1 73 ? 19.483 -10.242 -33.373 1.00 36.44 73 ASP A N 1
ATOM 631 C CA . ASP A 1 73 ? 20.937 -10.080 -33.295 1.00 36.44 73 ASP A CA 1
ATOM 632 C C . ASP A 1 73 ? 21.407 -9.721 -31.869 1.00 36.44 73 ASP A C 1
ATOM 634 O O . ASP A 1 73 ? 22.579 -9.914 -31.538 1.00 36.44 73 ASP A O 1
ATOM 638 N N . SER A 1 74 ? 20.497 -9.220 -31.020 1.00 43.66 74 SER A N 1
ATOM 639 C CA . SER A 1 74 ? 20.699 -8.960 -29.586 1.00 43.66 74 SER A CA 1
ATOM 640 C C . SER A 1 74 ? 19.362 -8.891 -28.824 1.00 43.66 74 SER A C 1
ATOM 642 O O . SER A 1 74 ? 18.333 -8.543 -29.404 1.00 43.66 74 SER A O 1
ATOM 644 N N . LEU A 1 75 ? 19.368 -9.178 -27.512 1.00 37.88 75 LEU A N 1
ATOM 645 C CA . LEU A 1 75 ? 18.174 -9.094 -26.647 1.00 37.88 75 LEU A CA 1
ATOM 646 C C . LEU A 1 75 ? 17.582 -7.669 -26.567 1.00 37.88 75 LEU A C 1
ATOM 648 O O . LEU A 1 75 ? 16.375 -7.519 -26.410 1.00 37.88 75 LEU A O 1
ATOM 652 N N . GLU A 1 76 ? 18.405 -6.630 -26.734 1.00 36.59 76 GLU A N 1
ATOM 653 C CA . GLU A 1 76 ? 17.970 -5.221 -26.739 1.00 36.59 76 GLU A CA 1
ATOM 654 C C . GLU A 1 76 ? 17.161 -4.841 -27.990 1.00 36.59 76 GLU A C 1
ATOM 656 O O . GLU A 1 76 ? 16.267 -4.003 -27.921 1.00 36.59 76 GLU A O 1
ATOM 661 N N . SER A 1 77 ? 17.427 -5.473 -29.139 1.00 36.97 77 SER A N 1
ATOM 662 C CA . SER A 1 77 ? 16.765 -5.134 -30.412 1.00 36.97 77 SER A CA 1
ATOM 663 C C . SER A 1 77 ? 15.287 -5.549 -30.497 1.00 36.97 77 SER A C 1
ATOM 665 O O . SER A 1 77 ? 14.578 -5.122 -31.407 1.00 36.97 77 SER A O 1
ATOM 667 N N . ILE A 1 78 ? 14.813 -6.358 -29.546 1.00 39.44 78 ILE A N 1
ATOM 668 C CA . ILE A 1 78 ? 13.468 -6.953 -29.539 1.00 39.44 78 ILE A CA 1
ATOM 669 C C . ILE A 1 78 ? 12.406 -5.949 -29.054 1.00 39.44 78 ILE A C 1
ATOM 671 O O . ILE A 1 78 ? 11.305 -5.920 -29.598 1.00 39.44 78 ILE A O 1
ATOM 675 N N . TRP A 1 79 ? 12.752 -5.072 -28.106 1.00 36.75 79 TRP A N 1
ATOM 676 C CA . TRP A 1 79 ? 11.821 -4.110 -27.493 1.00 36.75 79 TRP A CA 1
ATOM 677 C C . TRP A 1 79 ? 11.391 -2.984 -28.447 1.00 36.75 79 TRP A C 1
ATOM 679 O O . TRP A 1 79 ? 10.259 -2.511 -28.412 1.00 36.75 79 TRP A O 1
ATOM 689 N N . LEU A 1 80 ? 12.260 -2.582 -29.380 1.00 31.88 80 LEU A N 1
ATOM 690 C CA . LEU A 1 80 ? 11.989 -1.461 -30.293 1.00 31.88 80 LEU A CA 1
ATOM 691 C C . LEU A 1 80 ? 10.941 -1.767 -31.381 1.00 31.88 80 LEU A C 1
ATOM 693 O O . LEU A 1 80 ? 10.423 -0.834 -31.998 1.00 31.88 80 LEU A O 1
ATOM 697 N N . ASN A 1 81 ? 10.602 -3.040 -31.614 1.00 33.59 81 ASN A N 1
ATOM 698 C CA . ASN A 1 81 ? 9.588 -3.438 -32.599 1.00 33.59 81 ASN A CA 1
ATOM 699 C C . ASN A 1 81 ? 8.165 -3.564 -32.006 1.00 33.59 81 ASN A C 1
ATOM 701 O O . ASN A 1 81 ? 7.218 -3.835 -32.746 1.00 33.59 81 ASN A O 1
ATOM 705 N N . GLU A 1 82 ? 7.975 -3.302 -30.707 1.00 38.41 82 GLU A N 1
ATOM 706 C CA . GLU A 1 82 ? 6.710 -3.442 -29.962 1.00 38.41 82 GLU A CA 1
ATOM 707 C C . GLU A 1 82 ? 5.680 -2.316 -30.194 1.00 38.41 82 GLU A C 1
ATOM 709 O O . GLU A 1 82 ? 4.998 -1.858 -29.276 1.00 38.41 82 GLU A O 1
ATOM 714 N N . LYS A 1 83 ? 5.457 -1.877 -31.438 1.00 31.36 83 LYS A N 1
ATOM 715 C CA . LYS A 1 83 ? 4.185 -1.197 -31.740 1.00 31.36 83 LYS A CA 1
ATOM 716 C C . LYS A 1 83 ? 3.091 -2.248 -31.872 1.00 31.36 83 LYS A C 1
ATOM 718 O O . LYS A 1 83 ? 2.773 -2.700 -32.967 1.00 31.36 83 LYS A O 1
ATOM 723 N N . VAL A 1 84 ? 2.530 -2.622 -30.724 1.00 32.44 84 VAL A N 1
ATOM 724 C CA . VAL A 1 84 ? 1.367 -3.500 -30.565 1.00 32.44 84 VAL A CA 1
ATOM 725 C C . VAL A 1 84 ? 0.181 -2.925 -31.345 1.00 32.44 84 VAL A C 1
ATOM 727 O O . VAL A 1 84 ? -0.551 -2.052 -30.879 1.00 32.44 84 VAL A O 1
ATOM 730 N N . VAL A 1 85 ? 0.003 -3.419 -32.566 1.00 29.81 85 VAL A N 1
ATOM 731 C CA . VAL A 1 85 ? -1.184 -3.219 -33.393 1.00 29.81 85 VAL A CA 1
ATOM 732 C C . VAL A 1 85 ? -1.875 -4.571 -33.472 1.00 29.81 85 VAL A C 1
ATOM 734 O O . VAL A 1 85 ? -1.516 -5.396 -34.298 1.00 29.81 85 VAL A O 1
ATOM 737 N N . ASP A 1 86 ? -2.816 -4.810 -32.557 1.00 26.39 86 ASP A N 1
ATOM 738 C CA . ASP A 1 86 ? -4.136 -5.320 -32.931 1.00 26.39 86 ASP A CA 1
ATOM 739 C C . ASP A 1 86 ? -5.158 -5.123 -31.793 1.00 26.39 86 ASP A C 1
ATOM 741 O O . ASP A 1 86 ? -5.023 -5.594 -30.667 1.00 26.39 86 ASP A O 1
ATOM 745 N N . SER A 1 87 ? -6.165 -4.316 -32.137 1.00 32.00 87 SER A N 1
ATOM 746 C CA . SER A 1 87 ? -7.280 -3.719 -31.384 1.00 32.00 87 SER A CA 1
ATOM 747 C C . SER A 1 87 ? -7.479 -4.071 -29.893 1.00 32.00 87 SER A C 1
ATOM 749 O O . SER A 1 87 ? -8.271 -4.947 -29.529 1.00 32.00 87 SER A O 1
ATOM 751 N N . TRP A 1 88 ? -6.928 -3.203 -29.039 1.00 32.09 88 TRP A N 1
ATOM 752 C CA . TRP A 1 88 ? -7.307 -2.945 -27.637 1.00 32.09 88 TRP A CA 1
ATOM 753 C C . TRP A 1 88 ? -8.832 -2.862 -27.366 1.00 32.09 88 TRP A C 1
ATOM 755 O O . TRP A 1 88 ? -9.287 -3.086 -26.244 1.00 32.09 88 TRP A O 1
ATOM 765 N N . ASP A 1 89 ? -9.656 -2.562 -28.375 1.00 28.44 89 ASP A N 1
ATOM 766 C CA . ASP A 1 89 ? -11.104 -2.343 -28.226 1.00 28.44 89 ASP A CA 1
ATOM 767 C C . ASP A 1 89 ? -11.956 -3.623 -28.104 1.00 28.44 89 ASP A C 1
ATOM 769 O O . ASP A 1 89 ? -13.144 -3.548 -27.770 1.00 28.44 89 ASP A O 1
ATOM 773 N N . SER A 1 90 ? -11.367 -4.797 -28.354 1.00 28.20 90 SER A N 1
ATOM 774 C CA . SER A 1 90 ? -12.039 -6.101 -28.232 1.00 28.20 90 SER A CA 1
ATOM 775 C C . SER A 1 90 ? -12.041 -6.631 -26.786 1.00 28.20 90 SER A C 1
ATOM 777 O O . SER A 1 90 ? -13.030 -7.214 -26.337 1.00 28.20 90 SER A O 1
ATOM 779 N N . ILE A 1 91 ? -10.971 -6.361 -26.026 1.00 31.88 91 ILE A N 1
ATOM 780 C CA . ILE A 1 91 ? -10.770 -6.855 -24.649 1.00 31.88 91 ILE A CA 1
ATOM 781 C C . ILE A 1 91 ? -11.509 -5.984 -23.619 1.00 31.88 91 ILE A C 1
ATOM 783 O O . ILE A 1 91 ? -12.126 -6.526 -22.702 1.00 31.88 91 ILE A O 1
ATOM 787 N N . LYS A 1 92 ? -11.588 -4.658 -23.835 1.00 32.09 92 LYS A N 1
ATOM 788 C CA . LYS A 1 92 ? -12.316 -3.707 -22.961 1.00 32.09 92 LYS A CA 1
ATOM 789 C C . LYS A 1 92 ? -13.751 -4.131 -22.613 1.00 32.09 92 LYS A C 1
ATOM 791 O O . LYS A 1 92 ? -14.278 -3.731 -21.582 1.00 32.09 92 LYS A O 1
ATOM 796 N N . ARG A 1 93 ? -14.412 -4.909 -23.479 1.00 29.61 93 ARG A N 1
ATOM 797 C CA . ARG A 1 93 ? -15.850 -5.203 -23.381 1.00 29.61 93 ARG A CA 1
ATOM 798 C C . ARG A 1 93 ? -16.242 -6.336 -22.433 1.00 29.61 93 ARG A C 1
ATOM 800 O O . ARG A 1 93 ? -17.443 -6.529 -22.263 1.00 29.61 93 ARG A O 1
ATOM 807 N N . LYS A 1 94 ? -15.310 -7.093 -21.838 1.00 34.41 94 LYS A N 1
ATOM 808 C CA . LYS A 1 94 ? -15.697 -8.259 -21.015 1.00 34.41 94 LYS A CA 1
ATOM 809 C C . LYS A 1 94 ? -15.645 -8.064 -19.503 1.00 34.41 94 LYS A C 1
ATOM 811 O O . LYS A 1 94 ? -16.422 -8.730 -18.830 1.00 34.41 94 LYS A O 1
ATOM 816 N N . ILE A 1 95 ? -14.841 -7.144 -18.976 1.00 41.31 95 ILE A N 1
ATOM 817 C CA . ILE A 1 95 ? -14.817 -6.815 -17.542 1.00 41.31 95 ILE A CA 1
ATOM 818 C C . ILE A 1 95 ? -14.469 -5.328 -17.423 1.00 41.31 95 ILE A C 1
ATOM 820 O O . ILE A 1 95 ? -13.325 -4.954 -17.227 1.00 41.31 95 ILE A O 1
ATOM 824 N N . THR A 1 96 ? -15.433 -4.433 -17.643 1.00 40.75 96 THR A N 1
ATOM 825 C CA . THR A 1 96 ? -15.265 -3.051 -17.169 1.00 40.75 96 THR A CA 1
ATOM 826 C C . THR A 1 96 ? -15.851 -3.013 -15.764 1.00 40.75 96 THR A C 1
ATOM 828 O O . THR A 1 96 ? -17.061 -3.230 -15.649 1.00 40.75 96 THR A O 1
ATOM 831 N N . PRO A 1 97 ? -15.061 -2.757 -14.705 1.00 50.00 97 PRO A N 1
ATOM 832 C CA . PRO A 1 97 ? -15.617 -2.550 -13.377 1.00 50.00 97 PRO A CA 1
ATOM 833 C C . PRO A 1 97 ? -16.635 -1.407 -13.447 1.00 50.00 97 PRO A C 1
ATOM 835 O O . PRO A 1 97 ? -16.306 -0.260 -13.778 1.00 50.00 97 PRO A O 1
ATOM 838 N N . VAL A 1 98 ? -17.908 -1.734 -13.224 1.00 48.94 98 VAL A N 1
ATOM 839 C CA . VAL A 1 98 ? -18.965 -0.731 -13.129 1.00 48.94 98 VAL A CA 1
ATOM 840 C C . VAL A 1 98 ? -18.895 -0.178 -11.718 1.00 48.94 98 VAL A C 1
ATOM 842 O O . VAL A 1 98 ? -19.303 -0.821 -10.758 1.00 48.94 98 VAL A O 1
ATOM 845 N N . GLU A 1 99 ? -18.334 1.018 -11.618 1.00 55.69 99 GLU A N 1
ATOM 846 C CA . GLU A 1 99 ? -18.278 1.807 -10.394 1.00 55.69 99 GLU A CA 1
ATOM 847 C C . GLU A 1 99 ? -19.699 1.998 -9.841 1.00 55.69 99 GLU A C 1
ATOM 849 O O . GLU A 1 99 ? -20.507 2.730 -10.423 1.00 55.69 99 GLU A O 1
ATOM 854 N N . ASN A 1 100 ? -20.024 1.324 -8.735 1.00 67.50 100 ASN A N 1
ATOM 855 C CA . ASN A 1 100 ? -21.316 1.492 -8.080 1.00 67.50 100 ASN A CA 1
ATOM 856 C C . ASN A 1 100 ? -21.256 2.685 -7.118 1.00 67.50 100 ASN A C 1
ATOM 858 O O . ASN A 1 100 ? -21.036 2.533 -5.917 1.00 67.50 100 ASN A O 1
ATOM 862 N N . LYS A 1 101 ? -21.420 3.892 -7.670 1.00 70.19 101 LYS A N 1
ATOM 863 C CA . LYS A 1 101 ? -21.347 5.147 -6.904 1.00 70.19 101 LYS A CA 1
ATOM 864 C C . LYS A 1 101 ? -22.351 5.201 -5.754 1.00 70.19 101 LYS A C 1
ATOM 866 O O . LYS A 1 101 ? -22.039 5.787 -4.722 1.00 70.19 101 LYS A O 1
ATOM 871 N N . ASP A 1 102 ? -23.513 4.571 -5.903 1.00 72.25 102 ASP A N 1
ATOM 872 C CA . ASP A 1 102 ? -24.547 4.560 -4.867 1.00 72.25 102 ASP A CA 1
ATOM 873 C C . ASP A 1 102 ? -24.103 3.749 -3.639 1.00 72.25 102 ASP A C 1
ATOM 875 O O . ASP A 1 102 ? -24.251 4.224 -2.512 1.00 72.25 102 ASP A O 1
ATOM 879 N N . ASP A 1 103 ? -23.466 2.588 -3.846 1.00 78.69 103 ASP A N 1
ATOM 880 C CA . ASP A 1 103 ? -22.906 1.773 -2.754 1.00 78.69 103 ASP A CA 1
ATOM 881 C C . ASP A 1 103 ? -21.772 2.522 -2.030 1.00 78.69 103 ASP A C 1
ATOM 883 O O . ASP A 1 103 ? -21.696 2.501 -0.799 1.00 78.69 103 ASP A O 1
ATOM 887 N N . VAL A 1 104 ? -20.909 3.226 -2.776 1.00 82.06 104 VAL A N 1
ATOM 888 C CA . VAL A 1 104 ? -19.828 4.048 -2.200 1.00 82.06 104 VAL A CA 1
ATOM 889 C C . VAL A 1 104 ? -20.403 5.199 -1.373 1.00 82.06 104 VAL A C 1
ATOM 891 O O . VAL A 1 104 ? -19.986 5.414 -0.235 1.00 82.06 104 VAL A O 1
ATOM 894 N N . HIS A 1 105 ? -21.377 5.941 -1.907 1.00 84.06 105 HIS A N 1
ATOM 895 C CA . HIS A 1 105 ? -22.008 7.046 -1.186 1.00 84.06 105 HIS A CA 1
ATOM 896 C C . HIS A 1 105 ? -22.721 6.577 0.086 1.00 84.06 105 HIS A C 1
ATOM 898 O O . HIS A 1 105 ? -22.592 7.239 1.119 1.00 84.06 105 HIS A O 1
ATOM 904 N N . ALA A 1 106 ? -23.423 5.442 0.031 1.00 84.56 106 ALA A N 1
ATOM 905 C CA . ALA A 1 106 ? -24.073 4.847 1.193 1.00 84.56 106 ALA A CA 1
ATOM 906 C C . ALA A 1 106 ? -23.052 4.466 2.278 1.00 84.56 106 ALA A C 1
ATOM 908 O O . ALA A 1 106 ? -23.198 4.902 3.420 1.00 84.56 106 ALA A O 1
ATOM 909 N N . LEU A 1 107 ? -21.974 3.759 1.908 1.00 85.56 107 LEU A N 1
ATOM 910 C CA . LEU A 1 107 ? -20.899 3.383 2.833 1.00 85.56 107 LEU A CA 1
ATOM 911 C C . LEU A 1 107 ? -20.295 4.607 3.532 1.00 85.56 107 LEU A C 1
ATOM 913 O O . LEU A 1 107 ? -20.197 4.643 4.757 1.00 85.56 107 LEU A O 1
ATOM 917 N N . LEU A 1 108 ? -19.888 5.620 2.763 1.00 85.25 108 LEU A N 1
ATOM 918 C CA . LEU A 1 108 ? -19.235 6.811 3.315 1.00 85.25 108 LEU A CA 1
ATOM 919 C C . LEU A 1 108 ? -20.169 7.593 4.247 1.00 85.25 108 LEU A C 1
ATOM 921 O O . LEU A 1 108 ? -19.732 8.128 5.267 1.00 85.25 108 LEU A O 1
ATOM 925 N N . HIS A 1 109 ? -21.457 7.654 3.911 1.00 86.00 109 HIS A N 1
ATOM 926 C CA . HIS A 1 109 ? -22.462 8.285 4.755 1.00 86.00 109 HIS A CA 1
ATOM 927 C C . HIS A 1 109 ? -22.691 7.509 6.058 1.00 86.00 109 HIS A C 1
ATOM 929 O O . HIS A 1 109 ? -22.756 8.129 7.120 1.00 86.00 109 HIS A O 1
ATOM 935 N N . ASP A 1 110 ? -22.762 6.180 6.018 1.00 85.44 110 ASP A N 1
ATOM 936 C CA . ASP A 1 110 ? -22.943 5.370 7.225 1.00 85.44 110 ASP A CA 1
ATOM 937 C C . ASP A 1 110 ? -21.717 5.458 8.147 1.00 85.44 110 ASP A C 1
ATOM 939 O O . ASP A 1 110 ? -21.869 5.736 9.337 1.00 85.44 110 ASP A O 1
ATOM 943 N N . LEU A 1 111 ? -20.500 5.400 7.595 1.00 84.50 111 LEU A N 1
ATOM 944 C CA . LEU A 1 111 ? -19.265 5.610 8.363 1.00 84.50 111 LEU A CA 1
ATOM 945 C C . LEU A 1 111 ? -19.211 6.993 9.029 1.00 84.50 111 LEU A C 1
ATOM 947 O O . LEU A 1 111 ? -18.773 7.110 10.174 1.00 84.50 111 LEU A O 1
ATOM 951 N N . SER A 1 112 ? -19.714 8.037 8.359 1.00 81.38 112 SER A N 1
ATOM 952 C CA . SER A 1 112 ? -19.786 9.385 8.944 1.00 81.38 112 SER A CA 1
ATOM 953 C C . SER A 1 112 ? -20.713 9.467 10.167 1.00 81.38 112 SER A C 1
ATOM 955 O O . SER A 1 112 ? -20.536 10.334 11.023 1.00 81.38 112 SER A O 1
ATOM 957 N N . LYS A 1 113 ? -21.682 8.548 10.286 1.00 80.56 113 LYS A N 1
ATOM 958 C CA . LYS A 1 113 ? -22.570 8.428 11.453 1.00 80.56 113 LYS A CA 1
ATOM 959 C C . LYS A 1 113 ? -21.977 7.563 12.564 1.00 80.56 113 LYS A C 1
ATOM 961 O O . LYS A 1 113 ? -22.335 7.751 13.724 1.00 80.56 113 LYS A O 1
ATOM 966 N N . GLU A 1 114 ? -21.072 6.646 12.231 1.00 75.19 114 GLU A N 1
ATOM 967 C CA . GLU A 1 114 ? -20.397 5.732 13.164 1.00 75.19 114 GLU A CA 1
ATOM 968 C C . GLU A 1 114 ? -19.210 6.367 13.916 1.00 75.19 114 GLU A C 1
ATOM 970 O O . GLU A 1 114 ? -18.408 5.661 14.522 1.00 75.19 114 GLU A O 1
ATOM 975 N N . TRP A 1 115 ? -19.106 7.701 13.938 1.00 70.81 115 TRP A N 1
ATOM 976 C CA . TRP A 1 115 ? -18.028 8.445 14.611 1.00 70.81 115 TRP A CA 1
ATOM 977 C C . TRP A 1 115 ? -16.622 8.212 14.030 1.00 70.81 115 TRP A C 1
ATOM 979 O O . TRP A 1 115 ? -15.623 8.478 14.709 1.00 70.81 115 TRP A O 1
ATOM 989 N N . VAL A 1 116 ? -16.525 7.760 12.776 1.00 82.62 116 VAL A N 1
ATOM 990 C CA . VAL A 1 116 ? -15.274 7.825 12.008 1.00 82.62 116 VAL A CA 1
ATOM 991 C C . VAL A 1 116 ? -15.003 9.290 11.668 1.00 82.62 116 VAL A C 1
ATOM 993 O O . VAL A 1 116 ? -15.912 10.021 11.271 1.00 82.62 116 VAL A O 1
ATOM 996 N N . ASP A 1 117 ? -13.770 9.753 11.871 1.00 85.69 117 ASP A N 1
ATOM 997 C CA . ASP A 1 117 ? -13.429 11.148 11.607 1.00 85.69 117 ASP A CA 1
ATOM 998 C C . ASP A 1 117 ? -13.482 11.470 10.105 1.00 85.69 117 ASP A C 1
ATOM 1000 O O . ASP A 1 117 ? -13.259 10.608 9.251 1.00 85.69 117 ASP A O 1
ATOM 1004 N N . SER A 1 118 ? -13.775 12.732 9.784 1.00 87.56 118 SER A N 1
ATOM 1005 C CA . SER A 1 118 ? -13.951 13.185 8.402 1.00 87.56 118 SER A CA 1
ATOM 1006 C C . SER A 1 118 ? -12.719 12.954 7.534 1.00 87.56 118 SER A C 1
ATOM 1008 O O . SER A 1 118 ? -12.876 12.644 6.356 1.00 87.56 118 SER A O 1
ATOM 1010 N N . ASP A 1 119 ? -11.512 13.064 8.100 1.00 88.62 119 ASP A N 1
ATOM 1011 C CA . ASP A 1 119 ? -10.284 12.875 7.330 1.00 88.62 119 ASP A CA 1
ATOM 1012 C C . ASP A 1 119 ? -10.175 11.415 6.886 1.00 88.62 119 ASP A C 1
ATOM 1014 O O . ASP A 1 119 ? -9.920 11.152 5.715 1.00 88.62 119 ASP A O 1
ATOM 1018 N N . THR A 1 120 ? -10.432 10.463 7.786 1.00 89.38 120 THR A N 1
ATOM 1019 C CA . THR A 1 120 ? -10.441 9.030 7.453 1.00 89.38 120 THR A CA 1
ATOM 1020 C C . THR A 1 120 ? -11.510 8.696 6.404 1.00 89.38 120 THR A C 1
ATOM 1022 O O . THR A 1 120 ? -11.232 7.951 5.463 1.00 89.38 120 THR A O 1
ATOM 1025 N N . VAL A 1 121 ? -12.713 9.277 6.505 1.00 89.88 121 VAL A N 1
ATOM 1026 C CA . VAL A 1 121 ? -13.777 9.101 5.494 1.00 89.88 121 VAL A CA 1
ATOM 1027 C C . VAL A 1 121 ? -13.359 9.670 4.133 1.00 89.88 121 VAL A C 1
ATOM 1029 O O . VAL A 1 121 ? -13.623 9.056 3.098 1.00 89.88 121 VAL A O 1
ATOM 1032 N N . ASP A 1 122 ? -12.688 10.821 4.107 1.00 91.25 122 ASP A N 1
ATOM 1033 C CA . ASP A 1 122 ? -12.200 11.434 2.871 1.00 91.25 122 ASP A CA 1
ATOM 1034 C C . ASP A 1 122 ? -11.046 10.640 2.241 1.00 91.25 122 ASP A C 1
ATOM 1036 O O . ASP A 1 122 ? -10.984 10.524 1.016 1.00 91.25 122 ASP A O 1
ATOM 1040 N N . GLU A 1 123 ? -10.152 10.058 3.043 1.00 91.88 123 GLU A N 1
ATOM 1041 C CA . GLU A 1 123 ? -9.107 9.153 2.548 1.00 91.88 123 GLU A CA 1
ATOM 1042 C C . GLU A 1 123 ? -9.711 7.864 1.976 1.00 91.88 123 GLU A C 1
ATOM 1044 O O . GLU A 1 123 ? -9.307 7.441 0.894 1.00 91.88 123 GLU A O 1
ATOM 1049 N N . LEU A 1 124 ? -10.746 7.300 2.610 1.00 91.81 124 LEU A N 1
ATOM 1050 C CA . LEU A 1 124 ? -11.480 6.166 2.045 1.00 91.81 124 LEU A CA 1
ATOM 1051 C C . LEU A 1 124 ? -12.206 6.533 0.745 1.00 91.81 124 LEU A C 1
ATOM 1053 O O . LEU A 1 124 ? -12.223 5.745 -0.195 1.00 91.81 124 LEU A O 1
ATOM 1057 N N . ARG A 1 125 ? -12.785 7.735 0.646 1.00 91.44 125 ARG A N 1
ATOM 1058 C CA . ARG A 1 125 ? -13.400 8.197 -0.608 1.00 91.44 125 ARG A CA 1
ATOM 1059 C C . ARG A 1 125 ? -12.386 8.208 -1.752 1.00 91.44 125 ARG A C 1
ATOM 1061 O O . ARG A 1 125 ? -12.730 7.789 -2.851 1.00 91.44 125 ARG A O 1
ATOM 1068 N N . LYS A 1 126 ? -11.162 8.685 -1.498 1.00 91.06 126 LYS A N 1
ATOM 1069 C CA . LYS A 1 126 ? -10.074 8.669 -2.490 1.00 91.06 126 LYS A CA 1
ATOM 1070 C C . LYS A 1 126 ? -9.654 7.243 -2.822 1.00 91.06 126 LYS A C 1
ATOM 1072 O O . LYS A 1 126 ? -9.486 6.927 -3.990 1.00 91.06 126 LYS A O 1
ATOM 1077 N N . GLU A 1 127 ? -9.526 6.382 -1.813 1.00 90.31 127 GLU A N 1
ATOM 1078 C CA . GLU A 1 127 ? -9.226 4.961 -2.009 1.00 90.31 127 GLU A CA 1
ATOM 1079 C C . GLU A 1 127 ? -10.234 4.305 -2.961 1.00 90.31 127 GLU A C 1
ATOM 1081 O O . GLU A 1 127 ? -9.834 3.616 -3.887 1.00 90.31 127 GLU A O 1
ATOM 1086 N N . LEU A 1 128 ? -11.531 4.574 -2.804 1.00 88.94 128 LEU A N 1
ATOM 1087 C CA . LEU A 1 128 ? -12.579 3.955 -3.624 1.00 88.94 128 LEU A CA 1
ATOM 1088 C C . LEU A 1 128 ? -12.703 4.546 -5.048 1.00 88.94 128 LEU A C 1
ATOM 1090 O O . LEU A 1 128 ? -13.365 3.941 -5.894 1.00 88.94 128 LEU A O 1
ATOM 1094 N N . ASP A 1 129 ? -12.061 5.682 -5.353 1.00 89.38 129 ASP A N 1
ATOM 1095 C CA . ASP A 1 129 ? -12.039 6.293 -6.695 1.00 89.38 129 ASP A CA 1
ATOM 1096 C C . ASP A 1 129 ? -10.938 5.688 -7.584 1.00 89.38 129 ASP A C 1
ATOM 1098 O O . ASP A 1 129 ? -9.963 6.340 -7.966 1.00 89.38 129 ASP A O 1
ATOM 1102 N N . PHE A 1 130 ? -11.092 4.413 -7.946 1.00 86.50 130 PHE A N 1
ATOM 1103 C CA . PHE A 1 130 ? -10.057 3.699 -8.700 1.00 86.50 130 PHE A CA 1
ATOM 1104 C C . PHE A 1 130 ? -9.765 4.293 -10.083 1.00 86.50 130 PHE A C 1
ATOM 1106 O O . PHE A 1 130 ? -8.629 4.246 -10.559 1.00 86.50 130 PHE A O 1
ATOM 1113 N N . LYS A 1 131 ? -10.766 4.897 -10.737 1.00 86.12 131 LYS A N 1
ATOM 1114 C CA . LYS A 1 131 ? -10.567 5.576 -12.025 1.00 86.12 131 LYS A CA 1
ATOM 1115 C C . LYS A 1 131 ? -9.754 6.850 -11.849 1.00 86.12 131 LYS A C 1
ATOM 1117 O O . LYS A 1 131 ? -8.842 7.084 -12.642 1.00 86.12 131 LYS A O 1
ATOM 1122 N N . GLY A 1 132 ? -10.071 7.649 -10.830 1.00 89.31 132 GLY A N 1
ATOM 1123 C CA . GLY A 1 132 ? -9.309 8.841 -10.477 1.00 89.31 132 GLY A CA 1
ATOM 1124 C C . GLY A 1 132 ? -7.872 8.497 -10.104 1.00 89.31 132 GLY A C 1
ATOM 1125 O O . GLY A 1 132 ? -6.944 9.093 -10.652 1.00 89.31 132 GLY A O 1
ATOM 1126 N N . ASN A 1 133 ? -7.675 7.479 -9.264 1.00 92.81 133 ASN A N 1
ATOM 1127 C CA . ASN A 1 133 ? -6.352 7.012 -8.846 1.00 92.81 133 ASN A CA 1
ATOM 1128 C C . ASN A 1 133 ? -5.510 6.551 -10.040 1.00 92.81 133 ASN A C 1
ATOM 1130 O O . ASN A 1 133 ? -4.341 6.930 -10.151 1.00 92.81 133 ASN A O 1
ATOM 1134 N N . ARG A 1 134 ? -6.118 5.799 -10.966 1.00 90.19 134 ARG A N 1
ATOM 1135 C CA . ARG A 1 134 ? -5.476 5.345 -12.205 1.00 90.19 134 ARG A CA 1
ATOM 1136 C C . ARG A 1 134 ? -5.077 6.517 -13.100 1.00 90.19 134 ARG A C 1
ATOM 1138 O O . ARG A 1 134 ? -3.903 6.643 -13.432 1.00 90.19 134 ARG A O 1
ATOM 1145 N N . ALA A 1 135 ? -6.024 7.393 -13.439 1.00 87.44 135 ALA A N 1
ATOM 1146 C CA . ALA A 1 135 ? -5.781 8.530 -14.331 1.00 87.44 135 ALA A CA 1
ATOM 1147 C C . ALA A 1 135 ? -4.701 9.475 -13.784 1.00 87.44 135 ALA A C 1
ATOM 1149 O O . ALA A 1 135 ? -3.854 9.977 -14.522 1.00 87.44 135 ALA A O 1
ATOM 1150 N N . LYS A 1 136 ? -4.713 9.691 -12.471 1.00 94.06 136 LYS A N 1
ATOM 1151 C CA . LYS A 1 136 ? -3.728 10.497 -11.758 1.00 94.06 136 LYS A CA 1
ATOM 1152 C C . LYS A 1 136 ? -2.324 9.901 -11.824 1.00 94.06 136 LYS A C 1
ATOM 1154 O O . LYS A 1 136 ? -1.376 10.628 -12.120 1.00 94.06 136 LYS A O 1
ATOM 1159 N N . PHE A 1 137 ? -2.188 8.598 -11.580 1.00 94.88 137 PHE A N 1
ATOM 1160 C CA . PHE A 1 137 ? -0.892 7.929 -11.656 1.00 94.88 137 PHE A CA 1
ATOM 1161 C C . PHE A 1 137 ? -0.353 7.914 -13.095 1.00 94.88 137 PHE A C 1
ATOM 1163 O O . PHE A 1 137 ? 0.797 8.287 -13.319 1.00 94.88 137 PHE A O 1
ATOM 1170 N N . GLU A 1 138 ? -1.205 7.606 -14.084 1.00 89.56 138 GLU A N 1
ATOM 1171 C CA . GLU A 1 138 ? -0.859 7.669 -15.514 1.00 89.56 138 GLU A CA 1
ATOM 1172 C C . GLU A 1 138 ? -0.367 9.069 -15.915 1.00 89.56 138 GLU A C 1
ATOM 1174 O O . GLU A 1 138 ? 0.664 9.211 -16.575 1.00 89.56 138 GLU A O 1
ATOM 1179 N N . GLN A 1 139 ? -1.066 10.123 -15.480 1.00 88.31 139 GLN A N 1
ATOM 1180 C CA . GLN A 1 139 ? -0.655 11.504 -15.735 1.00 88.31 139 GLN A CA 1
ATOM 1181 C C . GLN A 1 139 ? 0.712 11.811 -15.110 1.00 88.31 139 GLN A C 1
ATOM 1183 O O . GLN A 1 139 ? 1.559 12.439 -15.749 1.00 88.31 139 GLN A O 1
ATOM 1188 N N . TYR A 1 140 ? 0.944 11.374 -13.871 1.00 92.00 140 TYR A N 1
ATOM 1189 C CA . TYR A 1 140 ? 2.213 11.592 -13.185 1.00 92.00 140 TYR A CA 1
ATOM 1190 C C . TYR A 1 140 ? 3.375 10.884 -13.893 1.00 92.00 140 TYR A C 1
ATOM 1192 O O . TYR A 1 140 ? 4.415 11.502 -14.134 1.00 92.00 140 TYR A O 1
ATOM 1200 N N . MET A 1 141 ? 3.181 9.625 -14.299 1.00 89.25 141 MET A N 1
ATOM 1201 C CA . MET A 1 141 ? 4.162 8.876 -15.087 1.00 89.25 141 MET A CA 1
ATOM 1202 C C . MET A 1 141 ? 4.494 9.589 -16.400 1.00 89.25 141 MET A C 1
ATOM 1204 O O . MET A 1 141 ? 5.666 9.798 -16.704 1.00 89.25 141 MET A O 1
ATOM 1208 N N . GLN A 1 142 ? 3.486 10.042 -17.149 1.00 86.12 142 GLN A N 1
ATOM 1209 C CA . GLN A 1 142 ? 3.704 10.756 -18.412 1.00 86.12 142 GLN A CA 1
ATOM 1210 C C . GLN A 1 142 ? 4.517 12.047 -18.239 1.00 86.12 142 GLN A C 1
ATOM 1212 O O . GLN A 1 142 ? 5.314 12.399 -19.111 1.00 86.12 142 GLN A O 1
ATOM 1217 N N . LEU A 1 143 ? 4.318 12.763 -17.128 1.00 87.25 143 LEU A N 1
ATOM 1218 C CA . LEU A 1 143 ? 4.994 14.033 -16.856 1.00 87.25 143 LEU A CA 1
ATOM 1219 C C . LEU A 1 143 ? 6.410 13.863 -16.295 1.00 87.25 143 LEU A C 1
ATOM 1221 O O . LEU A 1 143 ? 7.276 14.689 -16.587 1.00 87.25 143 LEU A O 1
ATOM 1225 N N .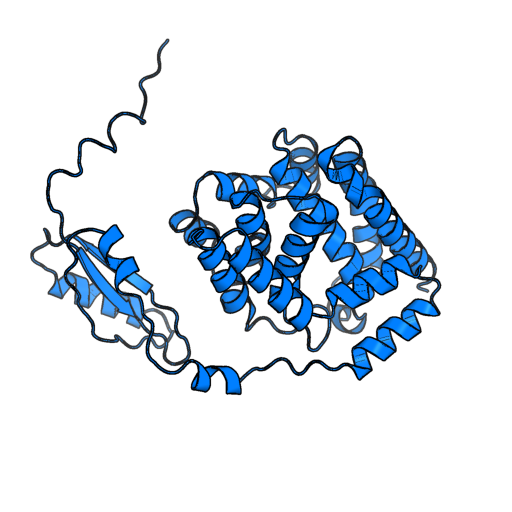 HIS A 1 144 ? 6.650 12.830 -15.485 1.00 90.56 144 HIS A N 1
ATOM 1226 C CA . HIS A 1 144 ? 7.873 12.713 -14.683 1.00 90.56 144 HIS A CA 1
ATOM 1227 C C . HIS A 1 144 ? 8.734 11.486 -15.003 1.00 90.56 144 HIS A C 1
ATOM 1229 O O . HIS A 1 144 ? 9.924 11.502 -14.700 1.00 90.56 144 HIS A O 1
ATOM 1235 N N . PHE A 1 145 ? 8.168 10.469 -15.654 1.00 84.75 145 PHE A N 1
ATOM 1236 C CA . PHE A 1 145 ? 8.789 9.164 -15.916 1.00 84.75 145 PHE A CA 1
ATOM 1237 C C . PHE A 1 145 ? 8.586 8.704 -17.366 1.00 84.75 145 PHE A C 1
ATOM 1239 O O . PHE A 1 145 ? 8.562 7.514 -17.646 1.00 84.75 145 PHE A O 1
ATOM 1246 N N . LYS A 1 146 ? 8.457 9.644 -18.313 1.00 74.75 146 LYS A N 1
ATOM 1247 C CA . LYS A 1 146 ? 8.137 9.374 -19.730 1.00 74.75 146 LYS A CA 1
ATOM 1248 C C . LYS A 1 146 ? 8.999 8.290 -20.404 1.00 74.75 146 LYS A C 1
ATOM 1250 O O . LYS A 1 146 ? 8.560 7.705 -21.385 1.00 74.75 146 LYS A O 1
ATOM 1255 N N . TRP A 1 147 ? 10.220 8.079 -19.925 1.00 72.69 147 TRP A N 1
ATOM 1256 C CA . TRP A 1 147 ? 11.193 7.140 -20.495 1.00 72.69 147 TRP A CA 1
ATOM 1257 C C . TRP A 1 147 ? 11.563 6.013 -19.524 1.00 72.69 147 TRP A C 1
ATOM 1259 O O . TRP A 1 147 ? 12.568 5.339 -19.718 1.00 72.69 147 TRP A O 1
ATOM 1269 N N . ASP A 1 148 ? 10.800 5.852 -18.444 1.00 81.25 148 ASP A N 1
ATOM 1270 C CA . ASP A 1 148 ? 11.024 4.804 -17.456 1.00 81.25 148 ASP A CA 1
ATOM 1271 C C . ASP A 1 148 ? 10.233 3.547 -17.830 1.00 81.25 148 ASP A C 1
ATOM 1273 O O . ASP A 1 148 ? 9.140 3.283 -17.326 1.00 81.25 148 ASP A O 1
ATOM 1277 N N . GLU A 1 149 ? 10.804 2.774 -18.751 1.00 77.88 149 GLU A N 1
ATOM 1278 C CA . GLU A 1 149 ? 10.201 1.545 -19.280 1.00 77.88 149 GLU A CA 1
ATOM 1279 C C . GLU A 1 149 ? 9.932 0.506 -18.179 1.00 77.88 149 GLU A C 1
ATOM 1281 O O . GLU A 1 149 ? 8.988 -0.277 -18.267 1.00 77.88 149 GLU A O 1
ATOM 1286 N N . LYS A 1 150 ? 10.735 0.501 -17.106 1.00 79.50 150 LYS A N 1
ATOM 1287 C CA . LYS A 1 150 ? 10.564 -0.435 -15.987 1.00 79.50 150 LYS A CA 1
ATOM 1288 C C . LYS A 1 150 ? 9.382 -0.053 -15.112 1.00 79.50 150 LYS A C 1
ATOM 1290 O O . LYS A 1 150 ? 8.610 -0.930 -14.729 1.00 79.50 150 LYS A O 1
ATOM 1295 N N . LEU A 1 151 ? 9.202 1.234 -14.825 1.00 85.94 151 LEU A N 1
ATOM 1296 C CA . LEU A 1 151 ? 8.012 1.697 -14.119 1.00 85.94 151 LEU A CA 1
ATOM 1297 C C . LEU A 1 151 ? 6.737 1.447 -14.936 1.00 85.94 151 LEU A C 1
ATOM 1299 O O . LEU A 1 151 ? 5.732 1.012 -14.376 1.00 85.94 151 LEU A O 1
ATOM 1303 N N . GLU A 1 152 ? 6.789 1.656 -16.253 1.00 81.56 152 GLU A N 1
ATOM 1304 C CA . GLU A 1 152 ? 5.680 1.327 -17.156 1.00 81.56 152 GLU A CA 1
ATOM 1305 C C . GLU A 1 152 ? 5.360 -0.172 -17.163 1.00 81.56 152 GLU A C 1
ATOM 1307 O O . GLU A 1 152 ? 4.200 -0.563 -17.028 1.00 81.56 152 GLU A O 1
ATOM 1312 N N . MET A 1 153 ? 6.383 -1.023 -17.218 1.00 79.06 153 MET A N 1
ATOM 1313 C CA . MET A 1 153 ? 6.221 -2.472 -17.129 1.00 79.06 153 MET A CA 1
ATOM 1314 C C . MET A 1 153 ? 5.605 -2.910 -15.796 1.00 79.06 153 MET A C 1
ATOM 1316 O O . MET A 1 153 ? 4.655 -3.691 -15.797 1.00 79.06 153 MET A O 1
ATOM 1320 N N . ALA A 1 154 ? 6.098 -2.393 -14.665 1.00 84.56 154 ALA A N 1
ATOM 1321 C CA . ALA A 1 154 ? 5.553 -2.700 -13.341 1.00 84.56 154 ALA A CA 1
ATOM 1322 C C . ALA A 1 154 ? 4.070 -2.315 -13.235 1.00 84.56 154 ALA A C 1
ATOM 1324 O O . ALA A 1 154 ? 3.258 -3.073 -12.705 1.00 84.56 154 ALA A O 1
ATOM 1325 N N . TYR A 1 155 ? 3.710 -1.155 -13.786 1.00 86.31 155 TYR A N 1
ATOM 1326 C CA . TYR A 1 155 ? 2.333 -0.678 -13.833 1.00 86.31 155 TYR A CA 1
ATOM 1327 C C . TYR A 1 155 ? 1.424 -1.591 -14.667 1.00 86.31 155 TYR A C 1
ATOM 1329 O O . TYR A 1 155 ? 0.338 -1.959 -14.214 1.00 86.31 155 TYR A O 1
ATOM 1337 N N . ASN A 1 156 ? 1.876 -2.010 -15.850 1.00 80.88 156 ASN A N 1
ATOM 1338 C CA . ASN A 1 156 ? 1.107 -2.910 -16.710 1.00 80.88 156 ASN A CA 1
ATOM 1339 C C . ASN A 1 156 ? 0.924 -4.293 -16.066 1.00 80.88 156 ASN A C 1
ATOM 1341 O O . ASN A 1 156 ? -0.199 -4.792 -16.022 1.00 80.88 156 ASN A O 1
ATOM 1345 N N . ILE A 1 157 ? 1.984 -4.868 -15.480 1.00 78.31 157 ILE A N 1
ATOM 1346 C CA . ILE A 1 157 ? 1.905 -6.139 -14.739 1.00 78.31 157 ILE A CA 1
ATOM 1347 C C . ILE A 1 157 ? 0.910 -6.024 -13.582 1.00 78.31 157 ILE A C 1
ATOM 1349 O O . ILE A 1 157 ? 0.052 -6.889 -13.425 1.00 78.31 157 ILE A O 1
ATOM 1353 N N . CYS A 1 158 ? 0.981 -4.942 -12.802 1.00 85.25 158 CYS A N 1
ATOM 1354 C CA . CYS A 1 158 ? 0.061 -4.688 -11.697 1.00 85.25 158 CYS A CA 1
ATOM 1355 C C . CYS A 1 158 ? -1.408 -4.710 -12.152 1.00 85.25 158 CYS A C 1
ATOM 1357 O O . CYS A 1 158 ? -2.247 -5.324 -11.495 1.00 85.25 158 CYS A O 1
ATOM 1359 N N . ILE A 1 159 ? -1.737 -4.088 -13.286 1.00 80.12 159 ILE A N 1
ATOM 1360 C CA . ILE A 1 159 ? -3.109 -4.096 -13.810 1.00 80.12 159 ILE A CA 1
ATOM 1361 C C . ILE A 1 159 ? -3.502 -5.488 -14.301 1.00 80.12 159 ILE A C 1
ATOM 1363 O O . ILE A 1 159 ? -4.548 -5.999 -13.902 1.00 80.12 159 ILE A O 1
ATOM 1367 N N . GLU A 1 160 ? -2.683 -6.097 -15.157 1.00 76.38 160 GLU A N 1
ATOM 1368 C CA . GLU A 1 160 ? -3.024 -7.348 -15.838 1.00 76.38 160 GLU A CA 1
ATOM 1369 C C . GLU A 1 160 ? -3.109 -8.538 -14.879 1.00 76.38 160 GLU A C 1
ATOM 1371 O O . GLU A 1 160 ? -4.023 -9.360 -14.991 1.00 76.38 160 GLU A O 1
ATOM 1376 N N . ALA A 1 161 ? -2.193 -8.620 -13.913 1.00 74.44 161 ALA A N 1
ATOM 1377 C CA . ALA A 1 161 ? -2.131 -9.736 -12.978 1.00 74.44 161 ALA A CA 1
ATOM 1378 C C . ALA A 1 161 ? -3.340 -9.756 -12.023 1.00 74.44 161 ALA A C 1
ATOM 1380 O O . ALA A 1 161 ? -3.831 -10.827 -11.664 1.00 74.44 161 ALA A O 1
ATOM 1381 N N . HIS A 1 162 ? -3.874 -8.578 -11.680 1.00 74.00 162 HIS A N 1
ATOM 1382 C CA . HIS A 1 162 ? -5.004 -8.424 -10.763 1.00 74.00 162 HIS A CA 1
ATOM 1383 C C . HIS A 1 162 ? -6.375 -8.290 -11.452 1.00 74.00 162 HIS A C 1
ATOM 1385 O O . HIS A 1 162 ? -7.389 -8.247 -10.759 1.00 74.00 162 HIS A O 1
ATOM 1391 N N . ASP A 1 163 ? -6.450 -8.240 -12.789 1.00 68.25 163 ASP A N 1
ATOM 1392 C CA . ASP A 1 163 ? -7.705 -8.033 -13.548 1.00 68.25 163 ASP A CA 1
ATOM 1393 C C . ASP A 1 163 ? -8.750 -9.152 -13.329 1.00 68.25 163 ASP A C 1
ATOM 1395 O O . ASP A 1 163 ? -9.948 -8.977 -13.548 1.00 68.25 163 ASP A O 1
ATOM 1399 N N . TRP A 1 164 ? -8.303 -10.311 -12.840 1.00 57.81 164 TRP A N 1
ATOM 1400 C CA . TRP A 1 164 ? -9.118 -11.520 -12.653 1.00 57.81 164 TRP A CA 1
ATOM 1401 C C . TRP A 1 164 ? -9.309 -11.887 -11.192 1.00 57.81 164 TRP A C 1
ATOM 1403 O O . TRP A 1 164 ? -9.999 -12.862 -10.881 1.00 57.81 164 TRP A O 1
ATOM 1413 N N . VAL A 1 165 ? -8.696 -11.109 -10.304 1.00 60.25 165 VAL A N 1
ATOM 1414 C CA . VAL A 1 165 ? -8.891 -11.226 -8.871 1.00 60.25 165 VAL A CA 1
ATOM 1415 C C . VAL A 1 165 ? -10.261 -10.609 -8.576 1.00 60.25 165 VAL A C 1
ATOM 1417 O O . VAL A 1 165 ? -10.465 -9.427 -8.863 1.00 60.25 165 VAL A O 1
ATOM 1420 N N . PRO A 1 166 ? -11.233 -11.386 -8.056 1.00 60.03 166 PRO A N 1
ATOM 1421 C CA . PRO A 1 166 ? -12.540 -10.849 -7.696 1.00 60.03 166 PRO A CA 1
ATOM 1422 C C . PRO A 1 166 ? -12.391 -9.681 -6.723 1.00 60.03 166 PRO A C 1
ATOM 1424 O O . PRO A 1 166 ? -11.418 -9.635 -5.974 1.00 60.03 166 PRO A O 1
ATOM 1427 N N . ASP A 1 167 ? -13.381 -8.789 -6.679 1.00 65.56 167 ASP A N 1
ATOM 1428 C CA . ASP A 1 167 ? -13.433 -7.706 -5.695 1.00 65.56 167 ASP A CA 1
ATOM 1429 C C . ASP A 1 167 ? -13.290 -8.270 -4.267 1.00 65.56 167 ASP A C 1
ATOM 1431 O O . ASP A 1 167 ? -14.253 -8.763 -3.673 1.00 65.56 167 ASP A O 1
ATOM 1435 N N . GLN A 1 168 ? -12.076 -8.241 -3.717 1.00 64.19 168 GLN A N 1
ATOM 1436 C CA . GLN A 1 168 ? -11.798 -8.891 -2.435 1.00 64.19 168 GLN A CA 1
ATOM 1437 C C . GLN A 1 168 ? -12.323 -8.057 -1.252 1.00 64.19 168 GLN A C 1
ATOM 1439 O O . GLN A 1 168 ? -12.744 -8.605 -0.230 1.00 64.19 168 GLN A O 1
ATOM 1444 N N . TRP A 1 169 ? -12.330 -6.726 -1.397 1.00 68.19 169 TRP A N 1
ATOM 1445 C CA . TRP A 1 169 ? -12.499 -5.794 -0.272 1.00 68.19 169 TRP A CA 1
ATOM 1446 C C . TRP A 1 169 ? -13.756 -4.941 -0.386 1.00 68.19 169 TRP A C 1
ATOM 1448 O O . TRP A 1 169 ? -14.522 -4.860 0.572 1.00 68.19 169 TRP A O 1
ATOM 1458 N N . PHE A 1 170 ? -14.002 -4.359 -1.562 1.00 72.44 170 PHE A N 1
ATOM 1459 C CA . PHE A 1 170 ? -15.211 -3.599 -1.847 1.00 72.44 170 PHE A CA 1
ATOM 1460 C C . PHE A 1 170 ? -15.691 -3.892 -3.263 1.00 72.44 170 PHE A C 1
ATOM 1462 O O . PHE A 1 170 ? -14.920 -3.840 -4.218 1.00 72.44 170 PHE A O 1
ATOM 1469 N N . LYS A 1 171 ? -16.979 -4.208 -3.393 1.00 74.75 171 LYS A N 1
ATOM 1470 C CA . LYS A 1 171 ? -17.590 -4.587 -4.667 1.00 74.75 171 LYS A CA 1
ATOM 1471 C C . LYS A 1 171 ? -17.455 -3.456 -5.695 1.00 74.75 171 LYS A C 1
ATOM 1473 O O . LYS A 1 171 ? -17.816 -2.316 -5.419 1.00 74.75 171 LYS A O 1
ATOM 1478 N N . GLY A 1 172 ? -17.000 -3.792 -6.895 1.00 73.38 172 GLY A N 1
ATOM 1479 C CA . GLY A 1 172 ? -16.779 -2.878 -8.009 1.00 73.38 172 GLY A CA 1
ATOM 1480 C C . GLY A 1 172 ? -15.445 -2.127 -7.982 1.00 73.38 172 GLY A C 1
ATOM 1481 O O . GLY A 1 172 ? -15.238 -1.300 -8.871 1.00 73.38 172 GLY A O 1
ATOM 1482 N N . VAL A 1 173 ? -14.562 -2.384 -7.006 1.00 79.75 173 VAL A N 1
ATOM 1483 C CA . VAL A 1 173 ? -13.217 -1.790 -6.937 1.00 79.75 173 VAL A CA 1
ATOM 1484 C C . VAL A 1 173 ? -12.164 -2.873 -7.208 1.00 79.75 173 VAL A C 1
ATOM 1486 O O . VAL A 1 173 ? -12.002 -3.778 -6.386 1.00 79.75 173 VAL A O 1
ATOM 1489 N N . PRO A 1 174 ? -11.418 -2.778 -8.326 1.00 81.94 174 PRO A N 1
ATOM 1490 C CA . PRO A 1 174 ? -10.445 -3.795 -8.705 1.00 81.94 174 PRO A CA 1
ATOM 1491 C C . PRO A 1 174 ? -9.223 -3.789 -7.779 1.00 81.94 174 PRO A C 1
ATOM 1493 O O . PRO A 1 174 ? -8.805 -2.737 -7.290 1.00 81.94 174 PRO A O 1
ATOM 1496 N N . TYR A 1 175 ? -8.598 -4.954 -7.579 1.00 80.25 175 TYR A N 1
ATOM 1497 C CA . TYR A 1 175 ? -7.495 -5.088 -6.620 1.00 80.25 175 TYR A CA 1
ATOM 1498 C C . TYR A 1 175 ? -6.270 -4.223 -6.970 1.00 80.25 175 TYR A C 1
ATOM 1500 O O . TYR A 1 175 ? -5.691 -3.617 -6.069 1.00 80.25 175 TYR A O 1
ATOM 1508 N N . HIS A 1 176 ? -5.940 -4.057 -8.262 1.00 84.62 176 HIS A N 1
ATOM 1509 C CA . HIS A 1 176 ? -4.829 -3.201 -8.718 1.00 84.62 176 HIS A CA 1
ATOM 1510 C C . HIS A 1 176 ? -4.913 -1.747 -8.222 1.00 84.62 176 HIS A C 1
ATOM 1512 O O . HIS A 1 176 ? -3.922 -1.019 -8.259 1.00 84.62 176 HIS A O 1
ATOM 1518 N N . ASN A 1 177 ? -6.083 -1.300 -7.753 1.00 90.62 177 ASN A N 1
ATOM 1519 C CA . ASN A 1 177 ? -6.230 0.013 -7.146 1.00 90.62 177 ASN A CA 1
ATOM 1520 C C . ASN A 1 177 ? -5.358 0.196 -5.897 1.00 90.62 177 ASN A C 1
ATOM 1522 O O . ASN A 1 177 ? -4.803 1.274 -5.730 1.00 90.62 177 ASN A O 1
ATOM 1526 N N . HIS A 1 178 ? -5.201 -0.827 -5.052 1.00 91.06 178 HIS A N 1
ATOM 1527 C CA . HIS A 1 178 ? -4.413 -0.717 -3.815 1.00 91.06 178 HIS A CA 1
ATOM 1528 C C . HIS A 1 178 ? -2.936 -0.397 -4.095 1.00 91.06 178 HIS A C 1
ATOM 1530 O O . HIS A 1 178 ? -2.464 0.645 -3.630 1.00 91.06 178 HIS A O 1
ATOM 1536 N N . PRO A 1 179 ? -2.223 -1.166 -4.944 1.00 93.75 179 PRO A N 1
ATOM 1537 C CA . PRO A 1 179 ? -0.853 -0.824 -5.330 1.00 93.75 179 PRO A CA 1
ATOM 1538 C C . PRO A 1 179 ? -0.727 0.564 -5.988 1.00 93.75 179 PRO A C 1
ATOM 1540 O O . PRO A 1 179 ? 0.189 1.330 -5.674 1.00 93.75 179 PRO A O 1
ATOM 1543 N N . ILE A 1 180 ? -1.670 0.939 -6.865 1.00 95.06 180 ILE A N 1
ATOM 1544 C CA . ILE A 1 180 ? -1.676 2.260 -7.525 1.00 95.06 180 ILE A CA 1
ATOM 1545 C C . ILE A 1 180 ? -1.885 3.382 -6.504 1.00 95.06 180 ILE A C 1
ATOM 1547 O O . ILE A 1 180 ? -1.230 4.426 -6.568 1.00 95.06 180 ILE A O 1
ATOM 1551 N N . GLN A 1 181 ? -2.784 3.187 -5.545 1.00 95.00 181 GLN A N 1
ATOM 1552 C CA . GLN A 1 181 ? -3.092 4.199 -4.551 1.00 95.00 181 GLN A CA 1
ATOM 1553 C C . GLN A 1 181 ? -1.961 4.359 -3.535 1.00 95.00 181 GLN A C 1
ATOM 1555 O O . GLN A 1 181 ? -1.640 5.487 -3.156 1.00 95.00 181 GLN A O 1
ATOM 1560 N N . MET A 1 182 ? -1.268 3.276 -3.181 1.00 95.88 182 MET A N 1
ATOM 1561 C CA . MET A 1 182 ? -0.006 3.346 -2.442 1.00 95.88 182 MET A CA 1
ATOM 1562 C C . MET A 1 182 ? 1.048 4.175 -3.184 1.00 95.88 182 MET A C 1
ATOM 1564 O O . MET A 1 182 ? 1.686 5.035 -2.572 1.00 95.88 182 MET A O 1
ATOM 1568 N N . ALA A 1 183 ? 1.201 3.975 -4.498 1.00 96.94 183 ALA A N 1
ATOM 1569 C CA . ALA A 1 183 ? 2.119 4.763 -5.318 1.00 96.94 183 ALA A CA 1
ATOM 1570 C C . ALA A 1 183 ? 1.721 6.253 -5.360 1.00 96.94 183 ALA A C 1
ATOM 1572 O O . ALA A 1 183 ? 2.570 7.126 -5.167 1.00 96.94 183 ALA A O 1
ATOM 1573 N N . ASN A 1 184 ? 0.429 6.566 -5.503 1.00 97.31 184 ASN A N 1
ATOM 1574 C CA . ASN A 1 184 ? -0.077 7.942 -5.423 1.00 97.31 184 ASN A CA 1
ATOM 1575 C C . ASN A 1 184 ? 0.203 8.594 -4.056 1.00 97.31 184 ASN A C 1
ATOM 1577 O O . ASN A 1 184 ? 0.646 9.742 -4.006 1.00 97.31 184 ASN A O 1
ATOM 1581 N N . ILE A 1 185 ? -0.019 7.879 -2.947 1.00 96.06 185 ILE A N 1
ATOM 1582 C CA . ILE A 1 185 ? 0.269 8.368 -1.587 1.00 96.06 185 ILE A CA 1
ATOM 1583 C C . ILE A 1 185 ? 1.770 8.639 -1.424 1.00 96.06 185 ILE A C 1
ATOM 1585 O O . ILE A 1 185 ? 2.151 9.688 -0.899 1.00 96.06 185 ILE A O 1
ATOM 1589 N N . ALA A 1 186 ? 2.624 7.730 -1.902 1.00 96.81 186 ALA A N 1
ATOM 1590 C CA . ALA A 1 186 ? 4.074 7.903 -1.890 1.00 96.81 186 ALA A CA 1
ATOM 1591 C C . ALA A 1 186 ? 4.495 9.189 -2.620 1.00 96.81 186 ALA A C 1
ATOM 1593 O O . ALA A 1 186 ? 5.291 9.976 -2.105 1.00 96.81 186 ALA A O 1
ATOM 1594 N N . ILE A 1 187 ? 3.922 9.433 -3.797 1.00 96.81 187 ILE A N 1
ATOM 1595 C CA . ILE A 1 187 ? 4.215 10.609 -4.618 1.00 96.81 187 ILE A CA 1
ATOM 1596 C C . ILE A 1 187 ? 3.741 11.900 -3.945 1.00 96.81 187 ILE A C 1
ATOM 1598 O O . ILE A 1 187 ? 4.504 12.859 -3.838 1.00 96.81 187 ILE A O 1
ATOM 1602 N N . GLU A 1 188 ? 2.489 11.952 -3.497 1.00 95.62 188 GLU A N 1
ATOM 1603 C CA . GLU A 1 188 ? 1.868 13.207 -3.064 1.00 95.62 188 GLU A CA 1
ATOM 1604 C C . GLU A 1 188 ? 2.181 13.597 -1.630 1.00 95.62 188 GLU A C 1
ATOM 1606 O O . GLU A 1 188 ? 2.394 14.775 -1.343 1.00 95.62 188 GLU A O 1
ATOM 1611 N N . ILE A 1 189 ? 2.155 12.623 -0.721 1.00 95.12 189 ILE A N 1
ATOM 1612 C CA . ILE A 1 189 ? 2.305 12.885 0.710 1.00 95.12 189 ILE A CA 1
ATOM 1613 C C . ILE A 1 189 ? 3.782 12.841 1.085 1.00 95.12 189 ILE A C 1
ATOM 1615 O O . ILE A 1 189 ? 4.246 13.697 1.835 1.00 95.12 189 ILE A O 1
ATOM 1619 N N . LEU A 1 190 ? 4.531 11.875 0.547 1.00 95.75 190 LEU A N 1
ATOM 1620 C CA . LEU A 1 190 ? 5.943 11.682 0.887 1.00 95.75 190 LEU A CA 1
ATOM 1621 C C . LEU A 1 190 ? 6.905 12.339 -0.116 1.00 95.75 190 LEU A C 1
ATOM 1623 O O . LEU A 1 190 ? 8.102 12.416 0.150 1.00 95.75 190 LEU A O 1
ATOM 1627 N N . GLY A 1 191 ? 6.413 12.825 -1.261 1.00 95.50 191 GLY A N 1
ATOM 1628 C CA . GLY A 1 191 ? 7.255 13.446 -2.286 1.00 95.50 191 GLY A CA 1
ATOM 1629 C C . GLY A 1 191 ? 8.207 12.464 -2.976 1.00 95.50 191 GLY A C 1
ATOM 1630 O O . GLY A 1 191 ? 9.242 12.885 -3.500 1.00 95.50 191 GLY A O 1
ATOM 1631 N N . ILE A 1 192 ? 7.897 11.164 -2.953 1.00 94.38 192 ILE A N 1
ATOM 1632 C CA . ILE A 1 192 ? 8.761 10.111 -3.494 1.00 94.38 192 ILE A CA 1
ATOM 1633 C C . ILE A 1 192 ? 8.772 10.173 -5.019 1.00 94.38 192 ILE A C 1
ATOM 1635 O O . ILE A 1 192 ? 7.733 10.181 -5.672 1.00 94.38 192 ILE A O 1
ATOM 1639 N N . LYS A 1 193 ? 9.985 10.179 -5.577 1.00 93.56 193 LYS A N 1
ATOM 1640 C CA . LYS A 1 193 ? 10.265 10.111 -7.022 1.00 93.56 193 LYS A CA 1
ATOM 1641 C C . LYS A 1 193 ? 11.218 8.967 -7.374 1.00 93.56 193 LYS A C 1
ATOM 1643 O O . LYS A 1 193 ? 11.794 8.942 -8.455 1.00 93.56 193 LYS A O 1
ATOM 1648 N N . ASP A 1 194 ? 11.449 8.064 -6.428 1.00 92.69 194 ASP A N 1
ATOM 1649 C CA . ASP A 1 194 ? 12.343 6.928 -6.604 1.00 92.69 194 ASP A CA 1
ATOM 1650 C C . ASP A 1 194 ? 11.629 5.838 -7.406 1.00 92.69 194 ASP A C 1
ATOM 1652 O O . ASP A 1 194 ? 10.675 5.236 -6.915 1.00 92.69 194 ASP A O 1
ATOM 1656 N N . SER A 1 195 ? 12.076 5.609 -8.641 1.00 91.81 195 SER A N 1
ATOM 1657 C CA . SER A 1 195 ? 11.421 4.665 -9.553 1.00 91.81 195 SER A CA 1
ATOM 1658 C C . SER A 1 195 ? 11.384 3.240 -8.998 1.00 91.81 195 SER A C 1
ATOM 1660 O O . SER A 1 195 ? 10.341 2.597 -9.052 1.00 91.81 195 SER A O 1
ATOM 1662 N N . ALA A 1 196 ? 12.474 2.766 -8.384 1.00 90.38 196 ALA A N 1
ATOM 1663 C CA . ALA A 1 196 ? 12.536 1.418 -7.820 1.00 90.38 196 ALA A CA 1
ATOM 1664 C C . ALA A 1 196 ? 11.506 1.210 -6.695 1.00 90.38 196 ALA A C 1
ATOM 1666 O O . ALA A 1 196 ? 10.836 0.181 -6.649 1.00 90.38 196 ALA A O 1
ATOM 1667 N N . LEU A 1 197 ? 11.318 2.202 -5.816 1.00 91.75 197 LEU A N 1
ATOM 1668 C CA . LEU A 1 197 ? 10.280 2.139 -4.789 1.00 91.75 197 LEU A CA 1
ATOM 1669 C C . LEU A 1 197 ? 8.869 2.171 -5.396 1.00 91.75 197 LEU A C 1
ATOM 1671 O O . LEU A 1 197 ? 8.010 1.426 -4.941 1.00 91.75 197 LEU A O 1
ATOM 1675 N N . LEU A 1 198 ? 8.621 2.983 -6.430 1.00 94.81 198 LEU A N 1
ATOM 1676 C CA . LEU A 1 198 ? 7.321 2.993 -7.117 1.00 94.81 198 LEU A CA 1
ATOM 1677 C C . LEU A 1 198 ? 7.032 1.659 -7.823 1.00 94.81 198 LEU A C 1
ATOM 1679 O O . LEU A 1 198 ? 5.920 1.151 -7.715 1.00 94.81 198 LEU A O 1
ATOM 1683 N N . GLN A 1 199 ? 8.032 1.061 -8.477 1.00 92.12 199 GLN A N 1
ATOM 1684 C CA . GLN A 1 199 ? 7.939 -0.281 -9.062 1.00 92.12 199 GLN A CA 1
ATOM 1685 C C . GLN A 1 199 ? 7.589 -1.321 -7.994 1.00 92.12 199 GLN A C 1
ATOM 1687 O O . GLN A 1 199 ? 6.661 -2.100 -8.186 1.00 92.12 199 GLN A O 1
ATOM 1692 N N . TRP A 1 200 ? 8.271 -1.292 -6.843 1.00 91.75 200 TRP A N 1
ATOM 1693 C CA . TRP A 1 200 ? 7.955 -2.188 -5.732 1.00 91.75 200 TRP A CA 1
ATOM 1694 C C . TRP A 1 200 ? 6.510 -2.024 -5.254 1.00 91.75 200 TRP A C 1
ATOM 1696 O O . TRP A 1 200 ? 5.796 -3.013 -5.129 1.00 91.75 200 TRP A O 1
ATOM 1706 N N . LEU A 1 201 ? 6.056 -0.783 -5.030 1.00 93.88 201 LEU A N 1
ATOM 1707 C CA . LEU A 1 201 ? 4.693 -0.514 -4.556 1.00 93.88 201 LEU A CA 1
ATOM 1708 C C . LEU A 1 201 ? 3.643 -1.112 -5.497 1.00 93.88 201 LEU A C 1
ATOM 1710 O O . LEU A 1 201 ? 2.662 -1.672 -5.021 1.00 93.88 201 LEU A O 1
ATOM 1714 N N . LEU A 1 202 ? 3.877 -1.048 -6.811 1.00 92.88 202 LEU A N 1
ATOM 1715 C CA . LEU A 1 202 ? 2.990 -1.614 -7.828 1.00 92.88 202 LEU A CA 1
ATOM 1716 C C . LEU A 1 202 ? 2.984 -3.152 -7.845 1.00 92.88 202 LEU A C 1
ATOM 1718 O O . LEU A 1 202 ? 1.966 -3.748 -8.191 1.00 92.88 202 LEU A O 1
ATOM 1722 N N . LEU A 1 203 ? 4.100 -3.786 -7.482 1.00 89.00 203 LEU A N 1
ATOM 1723 C CA . LEU A 1 203 ? 4.313 -5.228 -7.634 1.00 89.00 203 LEU A CA 1
ATOM 1724 C C . LEU A 1 203 ? 4.190 -6.029 -6.335 1.00 89.00 203 LEU A C 1
ATOM 1726 O O . LEU A 1 203 ? 4.130 -7.249 -6.411 1.00 89.00 203 LEU A O 1
ATOM 1730 N N . HIS A 1 204 ? 4.175 -5.387 -5.165 1.00 87.75 204 HIS A N 1
ATOM 1731 C CA . HIS A 1 204 ? 4.368 -6.082 -3.885 1.00 87.75 204 HIS A CA 1
ATOM 1732 C C . HIS A 1 204 ? 3.380 -7.225 -3.608 1.00 87.75 204 HIS A C 1
ATOM 1734 O O . HIS A 1 204 ? 3.790 -8.243 -3.063 1.00 87.75 204 HIS A O 1
ATOM 1740 N N . ASP A 1 205 ? 2.123 -7.076 -4.028 1.00 86.50 205 ASP A N 1
ATOM 1741 C CA . ASP A 1 205 ? 1.077 -8.089 -3.847 1.00 86.50 205 ASP A CA 1
ATOM 1742 C C . ASP A 1 205 ? 0.990 -9.086 -5.012 1.00 86.50 205 ASP A C 1
ATOM 1744 O O . ASP A 1 205 ? 0.341 -10.121 -4.895 1.00 86.50 205 ASP A O 1
ATOM 1748 N N . VAL A 1 206 ? 1.663 -8.823 -6.141 1.00 82.25 206 VAL A N 1
ATOM 1749 C CA . VAL A 1 206 ? 1.584 -9.685 -7.334 1.00 82.25 206 VAL A CA 1
ATOM 1750 C C . VAL A 1 206 ? 1.986 -11.135 -7.014 1.00 82.25 206 VAL A C 1
ATOM 1752 O O . VAL A 1 206 ? 1.240 -12.032 -7.415 1.00 82.25 206 VAL A O 1
ATOM 1755 N N . PRO A 1 207 ? 3.082 -11.411 -6.277 1.00 78.31 207 PRO A N 1
ATOM 1756 C CA . PRO A 1 207 ? 3.436 -12.781 -5.907 1.00 78.31 207 PRO A CA 1
ATOM 1757 C C . PRO A 1 207 ? 2.473 -13.458 -4.931 1.00 78.31 207 PRO A C 1
ATOM 1759 O O . PRO A 1 207 ? 2.387 -14.684 -4.918 1.00 78.31 207 PRO A O 1
ATOM 1762 N N . GLU A 1 208 ? 1.769 -12.684 -4.101 1.00 77.81 208 GLU A N 1
ATOM 1763 C CA . GLU A 1 208 ? 0.858 -13.219 -3.083 1.00 77.81 208 GLU A CA 1
ATOM 1764 C C . GLU A 1 208 ? -0.537 -13.506 -3.660 1.00 77.81 208 GLU A C 1
ATOM 1766 O O . GLU A 1 208 ? -1.128 -14.547 -3.367 1.00 77.81 208 GLU A O 1
ATOM 1771 N N . ASP A 1 209 ? -1.046 -12.615 -4.514 1.00 73.44 209 ASP A N 1
ATOM 1772 C CA . ASP A 1 209 ? -2.426 -12.654 -5.012 1.00 73.44 209 ASP A CA 1
ATOM 1773 C C . ASP A 1 209 ? -2.583 -13.291 -6.397 1.00 73.44 209 ASP A C 1
ATOM 1775 O O . ASP A 1 209 ? -3.707 -13.501 -6.873 1.00 73.44 209 ASP A O 1
ATOM 1779 N N . THR A 1 210 ? -1.476 -13.587 -7.079 1.00 72.00 210 THR A N 1
ATOM 1780 C CA . THR A 1 210 ? -1.496 -14.033 -8.475 1.00 72.00 210 THR A CA 1
ATOM 1781 C C . THR A 1 210 ? -0.647 -15.289 -8.683 1.00 72.00 210 THR A C 1
ATOM 1783 O O . THR A 1 210 ? -0.158 -15.912 -7.749 1.00 72.00 210 THR A O 1
ATOM 1786 N N . HIS A 1 211 ? -0.536 -15.731 -9.935 1.00 70.88 211 HIS A N 1
ATOM 1787 C CA . HIS A 1 211 ? 0.254 -16.906 -10.310 1.00 70.88 211 HIS A CA 1
ATOM 1788 C C . HIS A 1 211 ? 1.702 -16.560 -10.691 1.00 70.88 211 HIS A C 1
ATOM 1790 O O . HIS A 1 211 ? 2.466 -17.469 -10.999 1.00 70.88 211 HIS A O 1
ATOM 1796 N N . ILE A 1 212 ? 2.043 -15.270 -10.737 1.00 69.94 212 ILE A N 1
ATOM 1797 C CA . ILE A 1 212 ? 3.385 -14.772 -11.054 1.00 69.94 212 ILE A CA 1
ATOM 1798 C C . ILE A 1 212 ? 4.238 -14.914 -9.796 1.00 69.94 212 ILE A C 1
ATOM 1800 O O . ILE A 1 212 ? 3.811 -14.455 -8.745 1.00 69.94 212 ILE A O 1
ATOM 1804 N N . THR A 1 213 ? 5.420 -15.522 -9.875 1.00 72.88 213 THR A N 1
ATOM 1805 C CA . THR A 1 213 ? 6.265 -15.737 -8.686 1.00 72.88 213 THR A CA 1
ATOM 1806 C C . THR A 1 213 ? 7.287 -14.618 -8.464 1.00 72.88 213 THR A C 1
ATOM 1808 O O . THR A 1 213 ? 7.519 -13.773 -9.332 1.00 72.88 213 THR A O 1
ATOM 1811 N N . GLU A 1 214 ? 7.942 -14.606 -7.297 1.00 72.56 214 GLU A N 1
ATOM 1812 C CA . GLU A 1 214 ? 9.072 -13.699 -7.048 1.00 72.56 214 GLU A CA 1
ATOM 1813 C C . GLU A 1 214 ? 10.218 -13.934 -8.046 1.00 72.56 214 GLU A C 1
ATOM 1815 O O . GLU A 1 214 ? 10.857 -12.978 -8.484 1.00 72.56 214 GLU A O 1
ATOM 1820 N N . GLU A 1 215 ? 10.460 -15.185 -8.452 1.00 69.56 215 GLU A N 1
ATOM 1821 C CA . GLU A 1 215 ? 11.463 -15.532 -9.463 1.00 69.56 215 GLU A CA 1
ATOM 1822 C C . GLU A 1 215 ? 11.105 -14.978 -10.844 1.00 69.56 215 GLU A C 1
ATOM 1824 O O . GLU A 1 215 ? 11.992 -14.478 -11.539 1.00 69.56 215 GLU A O 1
ATOM 1829 N N . ASP A 1 216 ? 9.824 -15.020 -11.227 1.00 71.44 216 ASP A N 1
ATOM 1830 C CA . ASP A 1 216 ? 9.354 -14.428 -12.484 1.00 71.44 216 ASP A CA 1
ATOM 1831 C C . ASP A 1 216 ? 9.621 -12.914 -12.507 1.00 71.44 216 ASP A C 1
ATOM 1833 O O . ASP A 1 216 ? 10.114 -12.375 -13.502 1.00 71.44 216 ASP A O 1
ATOM 1837 N N . LEU A 1 217 ? 9.356 -12.224 -11.391 1.00 71.12 217 LEU A N 1
ATOM 1838 C CA . LEU A 1 217 ? 9.629 -10.792 -11.257 1.00 71.12 217 LEU A CA 1
ATOM 1839 C C . LEU A 1 217 ? 11.134 -10.487 -11.219 1.00 71.12 217 LEU A C 1
ATOM 1841 O O . LEU A 1 217 ? 11.569 -9.502 -11.816 1.00 71.12 217 LEU A O 1
ATOM 1845 N N . ALA A 1 218 ? 11.945 -11.336 -10.587 1.00 69.12 218 ALA A N 1
ATOM 1846 C CA . ALA A 1 218 ? 13.393 -11.145 -10.479 1.00 69.12 218 ALA A CA 1
ATOM 1847 C C . ALA A 1 218 ? 14.114 -11.162 -11.837 1.00 69.12 218 ALA A C 1
ATOM 1849 O O . ALA A 1 218 ? 15.163 -10.540 -11.991 1.00 69.12 218 ALA A O 1
ATOM 1850 N N . VAL A 1 219 ? 13.562 -11.856 -12.838 1.00 68.06 219 VAL A N 1
ATOM 1851 C CA . VAL A 1 219 ? 14.096 -11.839 -14.213 1.00 68.06 219 VAL A CA 1
ATOM 1852 C C . VAL A 1 219 ? 13.837 -10.493 -14.901 1.00 68.06 219 VAL A C 1
ATOM 1854 O O . VAL A 1 219 ? 14.582 -10.093 -15.798 1.00 68.06 219 VAL A O 1
ATOM 1857 N N . LEU A 1 220 ? 12.778 -9.789 -14.498 1.00 67.31 220 LEU A N 1
ATOM 1858 C CA . LEU A 1 220 ? 12.292 -8.577 -15.154 1.00 67.31 220 LEU A CA 1
ATOM 1859 C C . LEU A 1 220 ? 12.770 -7.292 -14.469 1.00 67.31 220 LEU A C 1
ATOM 1861 O O . LEU A 1 220 ? 12.968 -6.283 -15.152 1.00 67.31 220 LEU A O 1
ATOM 1865 N N . PHE A 1 221 ? 12.970 -7.312 -13.152 1.00 72.75 221 PHE A N 1
ATOM 1866 C CA . PHE A 1 221 ? 13.277 -6.133 -12.343 1.00 72.75 221 PHE A CA 1
ATOM 1867 C C . PHE A 1 221 ? 14.663 -6.219 -11.688 1.00 72.75 221 PHE A C 1
ATOM 1869 O O . PHE A 1 221 ? 15.176 -7.295 -11.403 1.00 72.75 221 PHE A O 1
ATOM 1876 N N . TRP A 1 222 ? 15.294 -5.058 -11.491 1.00 66.31 222 TRP A N 1
ATOM 1877 C CA . TRP A 1 222 ? 16.662 -4.938 -10.973 1.00 66.31 222 TRP A CA 1
ATOM 1878 C C . TRP A 1 222 ? 16.793 -5.358 -9.499 1.00 66.31 222 TRP A C 1
ATOM 1880 O O . TRP A 1 222 ? 15.801 -5.402 -8.766 1.00 66.31 222 TRP A O 1
ATOM 1890 N N . GLU A 1 223 ? 18.042 -5.574 -9.057 1.00 67.75 223 GLU A N 1
ATOM 1891 C CA . GLU A 1 223 ? 18.398 -5.930 -7.672 1.00 67.75 223 GLU A CA 1
ATOM 1892 C C . GLU A 1 223 ? 17.701 -5.029 -6.638 1.00 67.75 223 GLU A C 1
ATOM 1894 O O . GLU A 1 223 ? 17.110 -5.543 -5.693 1.00 67.75 223 GLU A O 1
ATOM 1899 N N . ASP A 1 224 ? 17.656 -3.713 -6.861 1.00 70.25 224 ASP A N 1
ATOM 1900 C CA . ASP A 1 224 ? 17.058 -2.749 -5.927 1.00 70.25 224 ASP A CA 1
ATOM 1901 C C . ASP A 1 224 ? 15.570 -3.007 -5.621 1.00 70.25 224 ASP A C 1
ATOM 1903 O O . ASP A 1 224 ? 15.128 -2.790 -4.492 1.00 70.25 224 ASP A O 1
ATOM 1907 N N . VAL A 1 225 ? 14.777 -3.464 -6.600 1.00 77.81 225 VAL A N 1
ATOM 1908 C CA . VAL A 1 225 ? 13.355 -3.792 -6.376 1.00 77.81 225 VAL A CA 1
ATOM 1909 C C . VAL A 1 225 ? 13.255 -5.080 -5.567 1.00 77.81 225 VAL A C 1
ATOM 1911 O O . VAL A 1 225 ? 12.511 -5.143 -4.587 1.00 77.81 225 VAL A O 1
ATOM 1914 N N . MET A 1 226 ? 14.062 -6.079 -5.930 1.00 72.31 226 MET A N 1
ATOM 1915 C CA . MET A 1 226 ? 14.095 -7.381 -5.262 1.00 72.31 226 MET A CA 1
ATOM 1916 C C . MET A 1 226 ? 14.586 -7.290 -3.816 1.00 72.31 226 MET A C 1
ATOM 1918 O O . MET A 1 226 ? 14.115 -8.031 -2.955 1.00 72.31 226 MET A O 1
ATOM 1922 N N . GLU A 1 227 ? 15.483 -6.353 -3.512 1.00 78.12 227 GLU A N 1
ATOM 1923 C CA . GLU A 1 227 ? 15.905 -6.074 -2.141 1.00 78.12 227 GLU A CA 1
ATOM 1924 C C . GLU A 1 227 ? 14.747 -5.559 -1.281 1.00 78.12 227 GLU A C 1
ATOM 1926 O O . GLU A 1 227 ? 14.608 -5.985 -0.135 1.00 78.12 227 GLU A O 1
ATOM 1931 N N . ILE A 1 228 ? 13.886 -4.695 -1.829 1.00 78.69 228 ILE A N 1
ATOM 1932 C CA . ILE A 1 228 ? 12.698 -4.213 -1.113 1.00 78.69 228 ILE A CA 1
ATOM 1933 C C . ILE A 1 228 ? 11.685 -5.353 -0.947 1.00 78.69 228 ILE A C 1
ATOM 1935 O O . ILE A 1 228 ? 11.165 -5.514 0.155 1.00 78.69 228 ILE A O 1
ATOM 1939 N N . VAL A 1 229 ? 11.451 -6.180 -1.981 1.00 71.38 229 VAL A N 1
ATOM 1940 C CA . VAL A 1 229 ? 10.572 -7.372 -1.902 1.00 71.38 229 VAL A CA 1
ATOM 1941 C C . VAL A 1 229 ? 11.018 -8.279 -0.767 1.00 71.38 229 VAL A C 1
ATOM 1943 O O . VAL A 1 229 ? 10.271 -8.498 0.183 1.00 71.38 229 VAL A O 1
ATOM 1946 N N . LYS A 1 230 ? 12.277 -8.712 -0.792 1.00 73.12 230 LYS A N 1
ATOM 1947 C CA . LYS A 1 230 ? 12.836 -9.604 0.225 1.00 73.12 230 LYS A CA 1
ATOM 1948 C C . LYS A 1 230 ? 12.699 -9.044 1.642 1.00 73.12 230 LYS A C 1
ATOM 1950 O O . LYS A 1 230 ? 12.471 -9.775 2.607 1.00 73.12 230 LYS A O 1
ATOM 1955 N N . ASP A 1 231 ? 12.862 -7.738 1.784 1.00 78.94 231 ASP A N 1
ATOM 1956 C CA . ASP A 1 231 ? 12.821 -7.058 3.069 1.00 78.94 231 ASP A CA 1
ATOM 1957 C C . ASP A 1 231 ? 11.405 -6.821 3.609 1.00 78.94 231 ASP A C 1
ATOM 1959 O O . ASP A 1 231 ? 11.229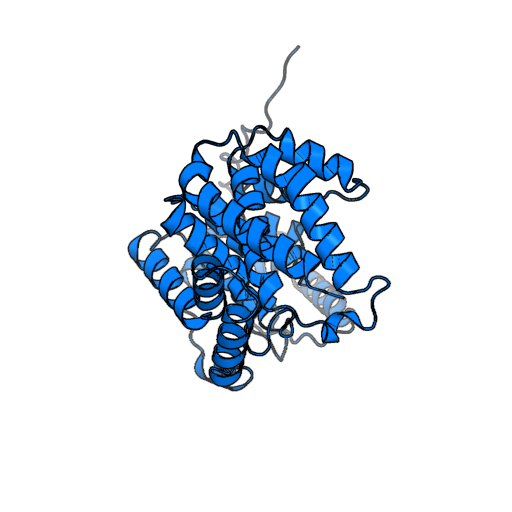 -6.696 4.823 1.00 78.94 231 ASP A O 1
ATOM 1963 N N . ALA A 1 232 ? 10.419 -6.732 2.720 1.00 73.75 232 ALA A N 1
ATOM 1964 C CA . ALA A 1 232 ? 9.037 -6.380 3.022 1.00 73.75 232 ALA A CA 1
ATOM 1965 C C . ALA A 1 232 ? 8.074 -7.586 2.981 1.00 73.75 232 ALA A C 1
ATOM 1967 O O . ALA A 1 232 ? 6.958 -7.487 3.500 1.00 73.75 232 ALA A O 1
ATOM 1968 N N . THR A 1 233 ? 8.510 -8.722 2.439 1.00 73.81 233 THR A N 1
ATOM 1969 C CA . THR A 1 233 ? 7.764 -9.986 2.412 1.00 73.81 233 THR A CA 1
ATOM 1970 C C . THR A 1 233 ? 8.240 -10.913 3.528 1.00 73.81 233 THR A C 1
ATOM 1972 O O . THR A 1 233 ? 9.418 -10.921 3.901 1.00 73.81 233 THR A O 1
ATOM 1975 N N . ARG A 1 234 ? 7.317 -11.685 4.112 1.00 77.12 234 ARG A N 1
ATOM 1976 C CA . ARG A 1 234 ? 7.651 -12.693 5.126 1.00 77.12 234 ARG A CA 1
ATOM 1977 C C . ARG A 1 234 ? 8.331 -13.884 4.457 1.00 77.12 234 ARG A C 1
ATOM 1979 O O . ARG A 1 234 ? 7.794 -14.422 3.499 1.00 77.12 234 ARG A O 1
ATOM 1986 N N . LEU A 1 235 ? 9.465 -14.319 4.999 1.00 78.44 235 LEU A N 1
ATOM 1987 C CA . LEU A 1 235 ? 10.199 -15.464 4.459 1.00 78.44 235 LEU A CA 1
ATOM 1988 C C . LEU A 1 235 ? 9.528 -16.791 4.841 1.00 78.44 235 LEU A C 1
ATOM 1990 O O . LEU A 1 235 ? 8.858 -16.904 5.872 1.00 78.44 235 LEU A O 1
ATOM 1994 N N . ASP A 1 236 ? 9.755 -17.824 4.035 1.00 75.81 236 ASP A N 1
ATOM 1995 C CA . ASP A 1 236 ? 9.284 -19.171 4.344 1.00 75.81 236 ASP A CA 1
ATOM 1996 C C . ASP A 1 236 ? 9.849 -19.674 5.677 1.00 75.81 236 ASP A C 1
ATOM 1998 O O . ASP A 1 236 ? 11.053 -19.637 5.936 1.00 75.81 236 ASP A O 1
ATOM 2002 N N . GLY A 1 237 ? 8.955 -20.152 6.545 1.00 78.88 237 GLY A N 1
ATOM 2003 C CA . GLY A 1 237 ? 9.303 -20.614 7.891 1.00 78.88 237 GLY A CA 1
ATOM 2004 C C . GLY A 1 237 ? 9.572 -19.498 8.906 1.00 78.88 237 GLY A C 1
ATOM 2005 O O . GLY A 1 237 ? 9.728 -19.803 10.086 1.00 78.88 237 GLY A O 1
ATOM 2006 N N . GLU A 1 238 ? 9.565 -18.229 8.491 1.00 82.69 238 GLU A N 1
ATOM 2007 C CA . GLU A 1 238 ? 9.685 -17.084 9.392 1.00 82.69 238 GLU A CA 1
ATOM 2008 C C . GLU A 1 238 ? 8.384 -16.907 10.183 1.00 82.69 238 GLU A C 1
ATOM 2010 O O . GLU A 1 238 ? 7.283 -16.769 9.630 1.00 82.69 238 GLU A O 1
ATOM 2015 N N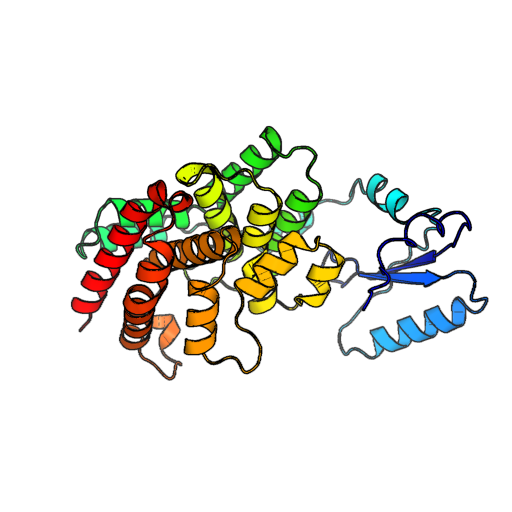 . SER A 1 239 ? 8.486 -16.913 11.511 1.00 82.06 239 SER A N 1
ATOM 2016 C CA . SER A 1 239 ? 7.346 -16.587 12.357 1.00 82.06 239 SER A CA 1
ATOM 2017 C C . SER A 1 239 ? 6.948 -15.125 12.163 1.00 82.06 239 SER A C 1
ATOM 2019 O O . SER A 1 239 ? 7.745 -14.267 11.785 1.00 82.06 239 SER A O 1
ATOM 2021 N N . ARG A 1 240 ? 5.688 -14.800 12.468 1.00 71.44 240 ARG A N 1
ATOM 2022 C CA . ARG A 1 240 ? 5.216 -13.414 12.354 1.00 71.44 240 ARG A CA 1
ATOM 2023 C C . ARG A 1 240 ? 6.075 -12.466 13.200 1.00 71.44 240 ARG A C 1
ATOM 2025 O O . ARG A 1 240 ? 6.420 -11.405 12.705 1.00 71.44 240 ARG A O 1
ATOM 2032 N N . GLY A 1 241 ? 6.462 -12.868 14.416 1.00 74.69 241 GLY A N 1
ATOM 2033 C CA . GLY A 1 241 ? 7.330 -12.078 15.301 1.00 74.69 241 GLY A CA 1
ATOM 2034 C C . GLY A 1 241 ? 8.738 -11.845 14.743 1.00 74.69 241 GLY A C 1
ATOM 2035 O O . GLY A 1 241 ? 9.235 -10.727 14.808 1.00 74.69 241 GLY A O 1
ATOM 2036 N N . GLU A 1 242 ? 9.353 -12.857 14.126 1.00 83.69 242 GLU A N 1
ATOM 2037 C CA . GLU A 1 242 ? 10.669 -12.708 13.481 1.00 83.69 242 GLU A CA 1
ATOM 2038 C C . GLU A 1 242 ? 10.608 -11.754 12.285 1.00 83.69 242 GLU A C 1
ATOM 2040 O O . GLU A 1 242 ? 11.445 -10.858 12.167 1.00 83.69 242 GLU A O 1
ATOM 2045 N N . PHE A 1 243 ? 9.570 -11.879 11.453 1.00 80.88 243 PHE A N 1
ATOM 2046 C CA . PHE A 1 243 ? 9.325 -10.967 10.335 1.00 80.88 243 PHE A CA 1
ATOM 2047 C C . PHE A 1 243 ? 9.197 -9.517 10.803 1.00 80.88 243 PHE A C 1
ATOM 2049 O O . PHE A 1 243 ? 9.834 -8.603 10.279 1.00 80.88 243 PHE A O 1
ATOM 2056 N N . ILE A 1 244 ? 8.394 -9.324 11.843 1.00 71.44 244 ILE A N 1
ATOM 2057 C CA . ILE A 1 244 ? 8.173 -8.050 12.518 1.00 71.44 244 ILE A CA 1
ATOM 2058 C C . ILE A 1 244 ? 9.498 -7.435 12.995 1.00 71.44 244 ILE A C 1
ATOM 2060 O O . ILE A 1 244 ? 9.777 -6.266 12.712 1.00 71.44 244 ILE A O 1
ATOM 2064 N N . ASP A 1 245 ? 10.328 -8.215 13.690 1.00 79.19 245 ASP A N 1
ATOM 2065 C CA . ASP A 1 245 ? 11.605 -7.743 14.223 1.00 79.19 245 ASP A CA 1
ATOM 2066 C C . ASP A 1 245 ? 12.593 -7.417 13.103 1.00 79.19 245 ASP A C 1
ATOM 2068 O O . ASP A 1 245 ? 13.320 -6.422 13.186 1.00 79.19 245 ASP A O 1
ATOM 2072 N N . ARG A 1 246 ? 12.593 -8.200 12.021 1.00 85.00 246 ARG A N 1
ATOM 2073 C CA . ARG A 1 246 ? 13.412 -7.933 10.839 1.00 85.00 246 ARG A CA 1
ATOM 2074 C C . ARG A 1 246 ? 13.016 -6.623 10.171 1.00 85.00 246 ARG A C 1
ATOM 2076 O O . ARG A 1 246 ? 13.887 -5.789 9.941 1.00 85.00 246 ARG A O 1
ATOM 2083 N N . VAL A 1 247 ? 11.725 -6.395 9.925 1.00 75.31 247 VAL A N 1
ATOM 2084 C CA . VAL A 1 247 ? 11.222 -5.143 9.331 1.00 75.31 247 VAL A CA 1
ATOM 2085 C C . VAL A 1 247 ? 11.567 -3.942 10.218 1.00 75.31 247 VAL A C 1
ATOM 2087 O O . VAL A 1 247 ? 12.074 -2.928 9.730 1.00 75.31 247 VAL A O 1
ATOM 2090 N N . LYS A 1 248 ? 11.368 -4.059 11.537 1.00 73.06 248 LYS A N 1
ATOM 2091 C CA . LYS A 1 248 ? 11.692 -3.005 12.510 1.00 73.06 248 LYS A CA 1
ATOM 2092 C C . LYS A 1 248 ? 13.182 -2.649 12.505 1.00 73.06 248 LYS A C 1
ATOM 2094 O O . LYS A 1 248 ? 13.542 -1.467 12.484 1.00 73.06 248 LYS A O 1
ATOM 2099 N N . ASN A 1 249 ? 14.047 -3.659 12.493 1.00 80.19 249 ASN A N 1
ATOM 2100 C CA . ASN A 1 249 ? 15.499 -3.485 12.555 1.00 80.19 249 ASN A CA 1
ATOM 2101 C C . ASN A 1 249 ? 16.153 -3.290 11.182 1.00 80.19 249 ASN A C 1
ATOM 2103 O O . ASN A 1 249 ? 17.362 -3.078 11.110 1.00 80.19 249 ASN A O 1
ATOM 2107 N N . ASN A 1 250 ? 15.372 -3.310 10.102 1.00 80.56 250 ASN A N 1
ATOM 2108 C CA . ASN A 1 250 ? 15.895 -3.145 8.759 1.00 80.56 250 ASN A CA 1
ATOM 2109 C C . ASN A 1 250 ? 16.565 -1.761 8.597 1.00 80.56 250 ASN A C 1
ATOM 2111 O O . ASN A 1 250 ? 15.907 -0.736 8.822 1.00 80.56 250 ASN A O 1
ATOM 2115 N N . PRO A 1 251 ? 17.857 -1.683 8.223 1.00 79.00 251 PRO A N 1
ATOM 2116 C CA . PRO A 1 251 ? 18.525 -0.404 7.987 1.00 79.00 251 PRO A CA 1
ATOM 2117 C C . PRO A 1 251 ? 18.046 0.290 6.701 1.00 79.00 251 PRO A C 1
ATOM 2119 O O . PRO A 1 251 ? 18.268 1.490 6.537 1.00 79.00 251 PRO A O 1
ATOM 2122 N N . ARG A 1 252 ? 17.386 -0.431 5.787 1.00 84.81 252 ARG A N 1
ATOM 2123 C CA . ARG A 1 252 ? 16.896 0.106 4.518 1.00 84.81 252 ARG A CA 1
ATOM 2124 C C . ARG A 1 252 ? 15.608 0.891 4.723 1.00 84.81 252 ARG A C 1
ATOM 2126 O O . ARG A 1 252 ? 14.542 0.353 5.019 1.00 84.81 252 ARG A O 1
ATOM 2133 N N . ILE A 1 253 ? 15.710 2.197 4.506 1.00 86.31 253 ILE A N 1
ATOM 2134 C CA . ILE A 1 253 ? 14.594 3.129 4.658 1.00 86.31 253 ILE A CA 1
ATOM 2135 C C . ILE A 1 253 ? 13.449 2.855 3.674 1.00 86.31 253 ILE A C 1
ATOM 2137 O O . ILE A 1 253 ? 12.284 2.967 4.048 1.00 86.31 253 ILE A O 1
ATOM 2141 N N . LYS A 1 254 ? 13.768 2.431 2.442 1.00 87.69 254 LYS A N 1
ATOM 2142 C CA . LYS A 1 254 ? 12.777 2.143 1.393 1.00 87.69 254 LYS A CA 1
ATOM 2143 C C . LYS A 1 254 ? 11.811 1.035 1.816 1.00 87.69 254 LYS A C 1
ATOM 2145 O O . LYS A 1 254 ? 10.607 1.229 1.710 1.00 87.69 254 LYS A O 1
ATOM 2150 N N . SER A 1 255 ? 12.319 -0.054 2.393 1.00 84.94 255 SER A N 1
ATOM 2151 C CA . SER A 1 255 ? 11.514 -1.182 2.887 1.00 84.94 255 SER A CA 1
ATOM 2152 C C . SER A 1 255 ? 10.576 -0.771 4.029 1.00 84.94 255 SER A C 1
ATOM 2154 O O . SER A 1 255 ? 9.425 -1.199 4.095 1.00 84.94 255 SER A O 1
ATOM 2156 N N . LYS A 1 256 ? 11.026 0.139 4.901 1.00 87.06 256 LYS A N 1
ATOM 2157 C CA . LYS A 1 256 ? 10.194 0.704 5.976 1.00 87.06 256 LYS A CA 1
ATOM 2158 C C . LYS A 1 256 ? 9.100 1.628 5.446 1.00 87.06 256 LYS A C 1
ATOM 2160 O O . LYS A 1 256 ? 7.964 1.545 5.905 1.00 87.06 256 LYS A O 1
ATOM 2165 N N . ILE A 1 257 ? 9.422 2.477 4.470 1.00 91.44 257 ILE A N 1
ATOM 2166 C CA . ILE A 1 257 ? 8.436 3.325 3.789 1.00 91.44 257 ILE A CA 1
ATOM 2167 C C . ILE A 1 257 ? 7.383 2.455 3.093 1.00 91.44 257 ILE A C 1
ATOM 2169 O O . ILE A 1 257 ? 6.192 2.665 3.300 1.00 91.44 257 ILE A O 1
ATOM 2173 N N . ALA A 1 258 ? 7.827 1.450 2.340 1.00 90.12 258 ALA A N 1
ATOM 2174 C CA . ALA A 1 258 ? 6.997 0.450 1.678 1.00 90.12 258 ALA A CA 1
ATOM 2175 C C . ALA A 1 258 ? 5.983 -0.198 2.638 1.00 90.12 258 ALA A C 1
ATOM 2177 O O . ALA A 1 258 ? 4.776 -0.104 2.415 1.00 90.12 258 ALA A O 1
ATOM 2178 N N . LYS A 1 259 ? 6.445 -0.765 3.762 1.00 88.94 259 LYS A N 1
ATOM 2179 C CA . LYS A 1 259 ? 5.549 -1.373 4.764 1.00 88.94 259 LYS A CA 1
ATOM 2180 C C . LYS A 1 259 ? 4.659 -0.372 5.489 1.00 88.94 259 LYS A C 1
ATOM 2182 O O . LYS A 1 259 ? 3.566 -0.745 5.913 1.00 88.94 259 LYS A O 1
ATOM 2187 N N . CYS A 1 260 ? 5.096 0.876 5.644 1.00 92.50 260 CYS A N 1
ATOM 2188 C CA . CYS A 1 260 ? 4.248 1.925 6.200 1.00 92.50 260 CYS A CA 1
ATOM 2189 C C . CYS A 1 260 ? 3.095 2.273 5.259 1.00 92.50 260 CYS A C 1
ATOM 2191 O O . CYS A 1 260 ? 1.955 2.348 5.709 1.00 92.50 260 CYS A O 1
ATOM 2193 N N . LEU A 1 261 ? 3.375 2.426 3.963 1.00 94.81 261 LEU A N 1
ATOM 2194 C CA . LEU A 1 261 ? 2.368 2.709 2.941 1.00 94.81 261 LEU A CA 1
ATOM 2195 C C . LEU A 1 261 ? 1.354 1.573 2.812 1.00 94.81 261 LEU A C 1
ATOM 2197 O O . LEU A 1 261 ? 0.157 1.840 2.851 1.00 94.81 261 LEU A O 1
ATOM 2201 N N . ASP A 1 262 ? 1.834 0.331 2.740 1.00 92.75 262 ASP A N 1
ATOM 2202 C CA . ASP A 1 262 ? 0.999 -0.873 2.720 1.00 92.75 262 ASP A CA 1
ATOM 2203 C C . ASP A 1 262 ? 0.082 -0.925 3.956 1.00 92.75 262 ASP A C 1
ATOM 2205 O O . ASP A 1 262 ? -1.147 -0.963 3.852 1.00 92.75 262 ASP A O 1
ATOM 2209 N N . ARG A 1 263 ? 0.653 -0.793 5.163 1.00 93.25 263 ARG A N 1
ATOM 2210 C CA . ARG A 1 263 ? -0.144 -0.794 6.398 1.00 93.25 263 ARG A CA 1
ATOM 2211 C C . ARG A 1 263 ? -1.137 0.365 6.459 1.00 93.25 263 ARG A C 1
ATOM 2213 O O . ARG A 1 263 ? -2.272 0.153 6.876 1.00 93.25 263 ARG A O 1
ATOM 2220 N N . TYR A 1 264 ? -0.731 1.572 6.071 1.00 95.25 264 TYR A N 1
ATOM 2221 C CA . TYR A 1 264 ? -1.611 2.739 6.046 1.00 95.25 264 TYR A CA 1
ATOM 2222 C C . TYR A 1 264 ? -2.794 2.522 5.104 1.00 95.25 264 TYR A C 1
ATOM 2224 O O . TYR A 1 264 ? -3.938 2.736 5.501 1.00 95.25 264 TYR A O 1
ATOM 2232 N N . ASN A 1 265 ? -2.529 2.066 3.879 1.00 93.38 265 ASN A N 1
ATOM 2233 C CA . ASN A 1 265 ? -3.578 1.846 2.897 1.00 93.38 265 ASN A CA 1
ATOM 2234 C C . ASN A 1 265 ? -4.546 0.745 3.355 1.00 93.38 265 ASN A C 1
ATOM 2236 O O . ASN A 1 265 ? -5.762 0.938 3.338 1.00 93.38 265 ASN A O 1
ATOM 2240 N N . ASN A 1 266 ? -4.025 -0.339 3.931 1.00 91.25 266 ASN A N 1
ATOM 2241 C CA . ASN A 1 266 ? -4.858 -1.391 4.504 1.00 91.25 266 ASN A CA 1
ATOM 2242 C C . ASN A 1 266 ? -5.714 -0.924 5.697 1.00 91.25 266 ASN A C 1
ATOM 2244 O O . ASN A 1 266 ? -6.858 -1.363 5.833 1.00 91.25 266 ASN A O 1
ATOM 2248 N N . LEU A 1 267 ? -5.214 -0.013 6.549 1.00 93.06 267 LEU A N 1
ATOM 2249 C CA . LEU A 1 267 ? -6.034 0.605 7.602 1.00 93.06 267 LEU A CA 1
ATOM 2250 C C . LEU A 1 267 ? -7.237 1.335 6.996 1.00 93.06 267 LEU A C 1
ATOM 2252 O O . LEU A 1 267 ? -8.351 1.165 7.487 1.00 93.06 267 LEU A O 1
ATOM 2256 N N . ILE A 1 268 ? -7.036 2.094 5.916 1.00 93.44 268 ILE A N 1
ATOM 2257 C CA . ILE A 1 268 ? -8.124 2.778 5.206 1.00 93.44 268 ILE A CA 1
ATOM 2258 C C . ILE A 1 268 ? -9.092 1.760 4.584 1.00 93.44 268 ILE A C 1
ATOM 2260 O O . ILE A 1 268 ? -10.297 1.825 4.836 1.00 93.44 268 ILE A O 1
ATOM 2264 N N . ARG A 1 269 ? -8.591 0.758 3.852 1.00 89.38 269 ARG A N 1
ATOM 2265 C CA . ARG A 1 269 ? -9.419 -0.286 3.217 1.00 89.38 269 ARG A CA 1
ATOM 2266 C C . ARG A 1 269 ? -10.258 -1.071 4.226 1.00 89.38 269 ARG A C 1
ATOM 2268 O O . ARG A 1 269 ? -11.387 -1.447 3.903 1.00 89.38 269 ARG A O 1
ATOM 2275 N N . SER A 1 270 ? -9.782 -1.236 5.464 1.00 89.12 270 SER A N 1
ATOM 2276 C CA . SER A 1 270 ? -10.516 -1.929 6.534 1.00 89.12 270 SER A CA 1
ATOM 2277 C C . SER A 1 270 ? -11.899 -1.334 6.837 1.00 89.12 270 SER A C 1
ATOM 2279 O O . SER A 1 270 ? -12.807 -2.044 7.279 1.00 89.12 270 SER A O 1
ATOM 2281 N N . PHE A 1 271 ? -12.109 -0.049 6.531 1.00 88.94 271 PHE A N 1
ATOM 2282 C CA . PHE A 1 271 ? -13.402 0.617 6.684 1.00 88.94 271 PHE A CA 1
ATOM 2283 C C . PHE A 1 271 ? -14.439 0.189 5.640 1.00 88.94 271 PHE A C 1
ATOM 2285 O O . PHE A 1 271 ? -15.631 0.207 5.932 1.00 88.94 271 PHE A O 1
ATOM 2292 N N . SER A 1 272 ? -13.993 -0.268 4.468 1.00 85.94 272 SER A N 1
ATOM 2293 C CA . SER A 1 272 ? -14.857 -0.790 3.398 1.00 85.94 272 SER A CA 1
ATOM 2294 C C . SER A 1 272 ? -15.123 -2.295 3.473 1.00 85.94 272 SER A C 1
ATOM 2296 O O . SER A 1 272 ? -16.003 -2.798 2.776 1.00 85.94 272 SER A O 1
ATOM 2298 N N . MET A 1 273 ? -14.392 -3.015 4.328 1.00 80.62 273 MET A N 1
ATOM 2299 C CA . MET A 1 273 ? -14.537 -4.462 4.471 1.00 80.62 273 MET A CA 1
ATOM 2300 C C . MET A 1 273 ? -15.902 -4.831 5.058 1.00 80.62 273 MET A C 1
ATOM 2302 O O . MET A 1 273 ? -16.352 -4.239 6.041 1.00 80.62 273 MET A O 1
ATOM 2306 N N . ASN A 1 274 ? -16.533 -5.858 4.483 1.00 68.50 274 ASN A N 1
ATOM 2307 C CA . ASN A 1 274 ? -17.825 -6.370 4.930 1.00 68.50 274 ASN A CA 1
ATOM 2308 C C . ASN A 1 274 ? -17.661 -7.635 5.795 1.00 68.50 274 ASN A C 1
ATOM 2310 O O . ASN A 1 274 ? -17.002 -8.597 5.392 1.00 68.50 274 ASN A O 1
ATOM 2314 N N . GLU A 1 275 ? -18.341 -7.674 6.944 1.00 66.50 275 GLU A N 1
ATOM 2315 C CA . GLU A 1 275 ? -18.451 -8.848 7.825 1.00 66.50 275 GLU A CA 1
ATOM 2316 C C . GLU A 1 275 ? -18.905 -10.118 7.092 1.00 66.50 275 GLU A C 1
ATOM 2318 O O . GLU A 1 275 ? -18.498 -11.230 7.440 1.00 66.50 275 GLU A O 1
ATOM 2323 N N . GLY A 1 276 ? -19.731 -9.963 6.050 1.00 61.38 276 GLY A N 1
ATOM 2324 C CA . GLY A 1 276 ? -20.235 -11.058 5.224 1.00 61.38 276 GLY A CA 1
ATOM 2325 C C . GLY A 1 276 ? -19.138 -11.929 4.605 1.00 61.38 276 GLY A C 1
ATOM 2326 O O . GLY A 1 276 ? -19.346 -13.136 4.469 1.00 61.38 276 GLY A O 1
ATOM 2327 N N . ASN A 1 277 ? -17.964 -11.355 4.325 1.00 59.03 277 ASN A N 1
ATOM 2328 C CA . ASN A 1 277 ? -16.827 -12.061 3.726 1.00 59.03 277 ASN A CA 1
ATOM 2329 C C . ASN A 1 277 ? -16.083 -12.958 4.736 1.00 59.03 277 ASN A C 1
ATOM 2331 O O . ASN A 1 277 ? -15.330 -13.841 4.336 1.00 59.03 277 ASN A O 1
ATOM 2335 N N . TYR A 1 278 ? -16.321 -12.791 6.044 1.00 62.22 278 TYR A N 1
ATOM 2336 C CA . TYR A 1 278 ? -15.628 -13.531 7.110 1.00 62.22 278 TYR A CA 1
ATOM 2337 C C . TYR A 1 278 ? -16.426 -14.709 7.681 1.00 62.22 278 TYR A C 1
ATOM 2339 O O . TYR A 1 278 ? -15.931 -15.419 8.554 1.00 62.22 278 TYR A O 1
ATOM 2347 N N . LYS A 1 279 ? -17.635 -14.979 7.172 1.00 52.12 279 LYS A N 1
ATOM 2348 C CA . LYS A 1 279 ? -18.537 -16.015 7.714 1.00 52.12 279 LYS A CA 1
ATOM 2349 C C . LYS A 1 279 ? -17.995 -17.454 7.643 1.00 52.12 279 LYS A C 1
ATOM 2351 O O . LYS A 1 279 ? -18.492 -18.304 8.372 1.00 52.12 279 LYS A O 1
ATOM 2356 N N . ASN A 1 280 ? -16.968 -17.713 6.829 1.00 51.69 280 ASN A N 1
ATOM 2357 C CA . ASN A 1 280 ? -16.325 -19.029 6.684 1.00 51.69 280 ASN A CA 1
ATOM 2358 C C . ASN A 1 280 ? -14.924 -19.113 7.326 1.00 51.69 280 ASN A C 1
ATOM 2360 O O . ASN A 1 280 ? -14.229 -20.114 7.146 1.00 51.69 280 ASN A O 1
ATOM 2364 N N . ASN A 1 281 ? -14.485 -18.082 8.057 1.00 59.81 281 ASN A N 1
ATOM 2365 C CA . ASN A 1 281 ? -13.148 -18.037 8.647 1.00 59.81 281 ASN A CA 1
ATOM 2366 C C . ASN A 1 281 ? -13.112 -18.595 10.076 1.00 59.81 281 ASN A C 1
ATOM 2368 O O . ASN A 1 281 ? -14.071 -18.503 10.835 1.00 59.81 281 ASN A O 1
ATOM 2372 N N . LYS A 1 282 ? -11.942 -19.111 10.484 1.00 69.12 282 LYS A N 1
ATOM 2373 C CA . LYS A 1 282 ? -11.657 -19.552 11.869 1.00 69.12 282 LYS A CA 1
ATOM 2374 C C . LYS A 1 282 ? -11.722 -18.416 12.909 1.00 69.12 282 LYS A C 1
ATOM 2376 O O . LYS A 1 282 ? -11.516 -18.677 14.089 1.00 69.12 282 LYS A O 1
ATOM 2381 N N . ARG A 1 283 ? -11.920 -17.171 12.468 1.00 75.44 283 ARG A N 1
ATOM 2382 C CA . ARG A 1 283 ? -11.981 -15.952 13.279 1.00 75.44 283 ARG A CA 1
ATOM 2383 C C . ARG A 1 283 ? -13.178 -15.119 12.839 1.00 75.44 283 ARG A C 1
ATOM 2385 O O . ARG A 1 283 ? -13.428 -14.991 11.640 1.00 75.44 283 ARG A O 1
ATOM 2392 N N . THR A 1 284 ? -13.864 -14.524 13.802 1.00 85.44 284 THR A N 1
ATOM 2393 C CA . THR A 1 284 ? -14.867 -13.481 13.576 1.00 85.44 284 THR A CA 1
ATOM 2394 C C . THR A 1 284 ? -14.219 -12.228 12.978 1.00 85.44 284 THR A C 1
ATOM 2396 O O . THR A 1 284 ? -13.013 -12.005 13.113 1.00 85.44 284 THR A O 1
ATOM 2399 N N . PHE A 1 285 ? -15.018 -11.371 12.339 1.00 84.88 285 PHE A N 1
ATOM 2400 C CA . PHE A 1 285 ? -14.524 -10.096 11.811 1.00 84.88 285 PHE A CA 1
ATOM 2401 C C . PHE A 1 285 ? -13.937 -9.197 12.913 1.00 84.88 285 PHE A C 1
ATOM 2403 O O . PHE A 1 285 ? -12.872 -8.611 12.733 1.00 84.88 285 PHE A O 1
ATOM 2410 N N . LYS A 1 286 ? -14.569 -9.172 14.094 1.00 87.94 286 LYS A N 1
ATOM 2411 C CA . LYS A 1 286 ? -14.069 -8.458 15.277 1.00 87.94 286 LYS A CA 1
ATOM 2412 C C . LYS A 1 286 ? -12.699 -8.975 15.724 1.00 87.94 286 LYS A C 1
ATOM 2414 O O . LYS A 1 286 ? -11.798 -8.179 15.960 1.00 87.94 286 LYS A O 1
ATOM 2419 N N . GLU A 1 287 ? -12.500 -10.293 15.784 1.00 88.75 287 GLU A N 1
ATOM 2420 C CA . GLU A 1 287 ? -11.190 -10.888 16.106 1.00 88.75 287 GLU A CA 1
ATOM 2421 C C . GLU A 1 287 ? -10.132 -10.594 15.035 1.00 88.75 287 GLU A C 1
ATOM 2423 O O . GLU A 1 287 ? -8.962 -10.393 15.366 1.00 88.75 287 GLU A O 1
ATOM 2428 N N . TYR A 1 288 ? -10.525 -10.554 13.758 1.00 87.06 288 TYR A N 1
ATOM 2429 C CA . TYR A 1 288 ? -9.638 -10.141 12.671 1.00 87.06 288 TYR A CA 1
ATOM 2430 C C . TYR A 1 288 ? -9.170 -8.692 12.861 1.00 87.06 288 TYR A C 1
ATOM 2432 O O . TYR A 1 288 ? -7.963 -8.448 12.893 1.00 87.06 288 TYR A O 1
ATOM 2440 N N . LEU A 1 289 ? -10.100 -7.753 13.065 1.00 89.25 289 LEU A N 1
ATOM 2441 C CA . LEU A 1 289 ? -9.770 -6.345 13.290 1.00 89.25 289 LEU A CA 1
ATOM 2442 C C . LEU A 1 289 ? -8.983 -6.131 14.586 1.00 89.25 289 LEU A C 1
ATOM 2444 O O . LEU A 1 289 ? -8.049 -5.337 14.592 1.00 89.25 289 LEU A O 1
ATOM 2448 N N . GLN A 1 290 ? -9.285 -6.871 15.657 1.00 91.75 290 GLN A N 1
ATOM 2449 C CA . GLN A 1 290 ? -8.511 -6.820 16.899 1.00 91.75 290 GLN A CA 1
ATOM 2450 C C . GLN A 1 290 ? -7.061 -7.253 16.679 1.00 91.75 290 GLN A C 1
ATOM 2452 O O . GLN A 1 290 ? -6.146 -6.565 17.124 1.00 91.75 290 GLN A O 1
ATOM 2457 N N . ALA A 1 291 ? -6.832 -8.357 15.962 1.00 88.31 291 ALA A N 1
ATOM 2458 C CA . ALA A 1 291 ? -5.478 -8.778 15.613 1.00 88.31 291 ALA A CA 1
ATOM 2459 C C . ALA A 1 291 ? -4.766 -7.723 14.749 1.00 88.31 291 ALA A C 1
ATOM 2461 O O . A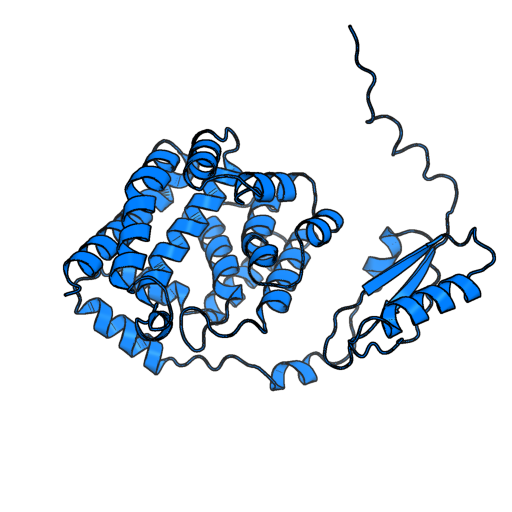LA A 1 291 ? -3.576 -7.483 14.936 1.00 88.31 291 ALA A O 1
ATOM 2462 N N . TYR A 1 292 ? -5.499 -7.073 13.841 1.00 88.69 292 TYR A N 1
ATOM 2463 C CA . TYR A 1 292 ? -4.979 -6.017 12.974 1.00 88.69 292 TYR A CA 1
ATOM 2464 C C . TYR A 1 292 ? -4.578 -4.756 13.756 1.00 88.69 292 TYR A C 1
ATOM 2466 O O . TYR A 1 292 ? -3.514 -4.181 13.515 1.00 88.69 292 TYR A O 1
ATOM 2474 N N . VAL A 1 293 ? -5.410 -4.347 14.719 1.00 93.12 293 VAL A N 1
ATOM 2475 C CA . VAL A 1 293 ? -5.157 -3.221 15.627 1.00 93.12 293 VAL A CA 1
ATOM 2476 C C . VAL A 1 293 ? -3.945 -3.501 16.507 1.00 93.12 293 VAL A C 1
ATOM 2478 O O . VAL A 1 293 ? -3.033 -2.678 16.528 1.00 93.12 293 VAL A O 1
ATOM 2481 N N . ASN A 1 294 ? -3.898 -4.663 17.166 1.00 90.88 294 ASN A N 1
ATOM 2482 C CA . ASN A 1 294 ? -2.783 -5.033 18.042 1.00 90.88 294 ASN A CA 1
ATOM 2483 C C . ASN A 1 294 ? -1.467 -5.042 17.266 1.00 90.88 294 ASN A C 1
ATOM 2485 O O . ASN A 1 294 ? -0.483 -4.454 17.699 1.00 90.88 294 ASN A O 1
ATOM 2489 N N . GLU A 1 295 ? -1.467 -5.646 16.074 1.00 87.69 295 GLU A N 1
ATOM 2490 C CA . GLU A 1 295 ? -0.274 -5.679 15.239 1.00 87.69 295 GLU A CA 1
ATOM 2491 C C . GLU A 1 295 ? 0.183 -4.262 14.856 1.00 87.69 295 GLU A C 1
ATOM 2493 O O . GLU A 1 295 ? 1.364 -3.930 14.918 1.00 87.69 295 GLU A O 1
ATOM 2498 N N . THR A 1 296 ? -0.753 -3.394 14.480 1.00 91.94 296 THR A N 1
ATOM 2499 C CA . THR A 1 296 ? -0.428 -2.013 14.109 1.00 91.94 296 THR A CA 1
ATOM 2500 C C . THR A 1 296 ? 0.162 -1.231 15.290 1.00 91.94 296 THR A C 1
ATOM 2502 O O . THR A 1 296 ? 1.146 -0.511 15.111 1.00 91.94 296 THR A O 1
ATOM 2505 N N . GLU A 1 297 ? -0.406 -1.399 16.487 1.00 92.69 297 GLU A N 1
ATOM 2506 C CA . GLU A 1 297 ? 0.005 -0.716 17.720 1.00 92.69 297 GLU A CA 1
ATOM 2507 C C . GLU A 1 297 ? 1.373 -1.172 18.222 1.00 92.69 297 GLU A C 1
ATOM 2509 O O . GLU A 1 297 ? 2.228 -0.350 18.541 1.00 92.69 297 GLU A O 1
ATOM 2514 N N . GLU A 1 298 ? 1.587 -2.484 18.280 1.00 86.38 298 GLU A N 1
ATOM 2515 C CA . GLU A 1 298 ? 2.778 -3.072 18.890 1.00 86.38 298 GLU A CA 1
ATOM 2516 C C . GLU A 1 298 ? 4.003 -2.989 17.971 1.00 86.38 298 GLU A C 1
ATOM 2518 O O . GLU A 1 298 ? 5.141 -3.023 18.445 1.00 86.38 298 GLU A O 1
ATOM 2523 N N . ILE A 1 299 ? 3.785 -2.885 16.654 1.00 82.25 299 ILE A N 1
ATOM 2524 C CA . ILE A 1 299 ? 4.844 -3.093 15.660 1.00 82.25 299 ILE A CA 1
ATOM 2525 C C . ILE A 1 299 ? 4.988 -1.912 14.724 1.00 82.25 299 ILE A C 1
ATOM 2527 O O . ILE A 1 299 ? 6.047 -1.288 14.689 1.00 82.25 299 ILE A O 1
ATOM 2531 N N . TYR A 1 300 ? 3.949 -1.632 13.938 1.00 87.31 300 TYR A N 1
ATOM 2532 C CA . TYR A 1 300 ? 4.062 -0.705 12.816 1.00 87.31 300 TYR A CA 1
ATOM 2533 C C . TYR A 1 300 ? 4.257 0.723 1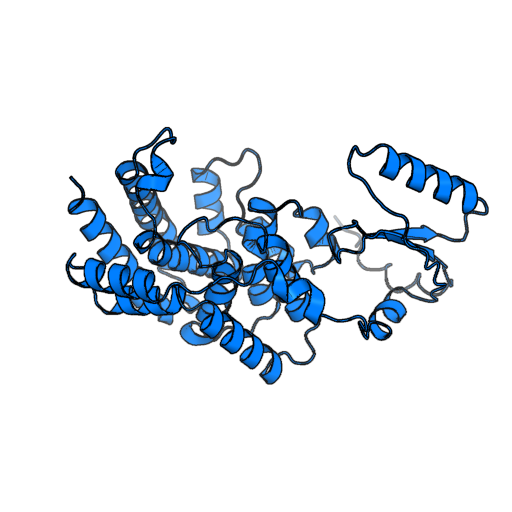3.325 1.00 87.31 300 TYR A C 1
ATOM 2535 O O . TYR A 1 300 ? 5.161 1.413 12.860 1.00 87.31 300 TYR A O 1
ATOM 2543 N N . ILE A 1 301 ? 3.499 1.139 14.344 1.00 90.19 301 ILE A N 1
ATOM 2544 C CA . ILE A 1 301 ? 3.682 2.454 14.968 1.00 90.19 301 ILE A CA 1
ATOM 2545 C C . ILE A 1 301 ? 5.120 2.613 15.510 1.00 90.19 301 ILE A C 1
ATOM 2547 O O . ILE A 1 301 ? 5.828 3.494 15.018 1.00 90.19 301 ILE A O 1
ATOM 2551 N N . PRO A 1 302 ? 5.634 1.742 16.405 1.00 86.50 302 PRO A N 1
ATOM 2552 C CA . PRO A 1 302 ? 7.015 1.847 16.881 1.00 86.50 302 PRO A CA 1
ATOM 2553 C C . PRO A 1 302 ? 8.081 1.767 15.781 1.00 86.50 302 PRO A C 1
ATOM 2555 O O . PRO A 1 302 ? 9.118 2.423 15.888 1.00 86.50 302 PRO A O 1
ATOM 2558 N N . ALA A 1 303 ? 7.861 0.963 14.735 1.00 82.62 303 ALA A N 1
ATOM 2559 C CA . ALA A 1 303 ? 8.810 0.802 13.634 1.00 82.62 303 ALA A CA 1
ATOM 2560 C C . ALA A 1 303 ? 8.953 2.071 12.778 1.00 82.62 303 ALA A C 1
ATOM 2562 O O . ALA A 1 303 ? 10.020 2.292 12.199 1.00 82.62 303 ALA A O 1
ATOM 2563 N N . PHE A 1 304 ? 7.911 2.905 12.707 1.00 87.56 304 PHE A N 1
ATOM 2564 C CA . PHE A 1 304 ? 7.882 4.104 11.863 1.00 87.56 304 PHE A CA 1
ATOM 2565 C C . PHE A 1 304 ? 8.017 5.418 12.639 1.00 87.56 304 PHE A C 1
ATOM 2567 O O . PHE A 1 304 ? 8.309 6.454 12.036 1.00 87.56 304 PHE A O 1
ATOM 2574 N N . GLU A 1 305 ? 7.873 5.382 13.966 1.00 85.50 305 GLU A N 1
ATOM 2575 C CA . GLU A 1 305 ? 7.871 6.558 14.845 1.00 85.50 305 GLU A CA 1
ATOM 2576 C C . GLU A 1 305 ? 9.103 7.455 14.669 1.00 85.50 305 GLU A C 1
ATOM 2578 O O . GLU A 1 305 ? 8.994 8.674 14.701 1.00 85.50 305 GLU A O 1
ATOM 2583 N N . ASN A 1 306 ? 10.280 6.877 14.418 1.00 87.75 306 ASN A N 1
ATOM 2584 C CA . ASN A 1 306 ? 11.537 7.632 14.321 1.00 87.75 306 ASN A CA 1
ATOM 2585 C C . ASN A 1 306 ? 12.010 7.869 12.878 1.00 87.75 306 ASN A C 1
ATOM 2587 O O . ASN A 1 306 ? 13.151 8.273 12.655 1.00 87.75 306 ASN A O 1
ATOM 2591 N N . ILE A 1 307 ? 11.154 7.613 11.887 1.00 89.50 307 ILE A N 1
ATOM 2592 C CA . ILE A 1 307 ? 11.483 7.797 10.472 1.00 89.50 307 ILE A CA 1
ATOM 2593 C C . ILE A 1 307 ? 11.058 9.196 10.029 1.00 89.50 307 ILE A C 1
ATOM 2595 O O . ILE A 1 307 ? 9.873 9.533 10.066 1.00 89.50 307 ILE A O 1
ATOM 2599 N N . LYS A 1 308 ? 12.027 10.010 9.601 1.00 92.06 308 LYS A N 1
ATOM 2600 C CA . LYS A 1 308 ? 11.805 11.412 9.220 1.00 92.06 308 LYS A CA 1
ATOM 2601 C C . LYS A 1 308 ? 11.037 11.534 7.904 1.00 92.06 308 LYS A C 1
ATOM 2603 O O . LYS A 1 308 ? 10.191 12.407 7.754 1.00 92.06 308 LYS A O 1
ATOM 2608 N N . GLU A 1 309 ? 11.317 10.652 6.955 1.00 92.56 309 GLU A N 1
ATOM 2609 C CA . GLU A 1 309 ? 10.695 10.613 5.631 1.00 92.56 309 GLU A CA 1
ATOM 2610 C C . GLU A 1 309 ? 9.185 10.365 5.718 1.00 92.56 309 GLU A C 1
ATOM 2612 O O . GLU A 1 309 ? 8.448 10.787 4.836 1.00 92.56 309 GLU A O 1
ATOM 2617 N N . LEU A 1 310 ? 8.719 9.728 6.796 1.00 94.06 310 LEU A N 1
ATOM 2618 C CA . LEU A 1 310 ? 7.313 9.397 7.028 1.00 94.06 310 LEU A CA 1
ATOM 2619 C C . LEU A 1 310 ? 6.544 10.478 7.797 1.00 94.06 310 LEU A C 1
ATOM 2621 O O . LEU A 1 310 ? 5.328 10.351 7.931 1.00 94.06 310 LEU A O 1
ATOM 2625 N N . GLU A 1 311 ? 7.203 11.541 8.275 1.00 93.88 311 GLU A N 1
ATOM 2626 C CA . GLU A 1 311 ? 6.561 12.640 9.019 1.00 93.88 311 GLU A CA 1
ATOM 2627 C C . GLU A 1 311 ? 5.266 13.163 8.372 1.00 93.88 311 GLU A C 1
ATOM 2629 O O . GLU A 1 311 ? 4.260 13.270 9.080 1.00 93.88 311 GLU A O 1
ATOM 2634 N N . PRO A 1 312 ? 5.203 13.409 7.045 1.00 94.56 312 PRO A N 1
ATOM 2635 C CA . PRO A 1 312 ? 3.976 13.901 6.416 1.00 94.56 312 PRO A CA 1
ATOM 2636 C C . PRO A 1 312 ? 2.785 12.933 6.524 1.00 94.56 312 PRO A C 1
ATOM 2638 O O . PRO A 1 312 ? 1.631 13.362 6.465 1.00 94.56 312 PRO A O 1
ATOM 2641 N N . LEU A 1 313 ? 3.047 11.632 6.689 1.00 94.19 313 LEU A N 1
ATOM 2642 C CA . LEU A 1 313 ? 2.028 10.585 6.753 1.00 94.19 313 LEU A CA 1
ATOM 2643 C C . LEU A 1 313 ? 1.608 10.242 8.189 1.00 94.19 313 LEU A C 1
ATOM 2645 O O . LEU A 1 313 ? 0.470 9.820 8.391 1.00 94.19 313 LEU A O 1
ATOM 2649 N N . LYS A 1 314 ? 2.464 10.464 9.198 1.00 92.62 314 LYS A N 1
ATOM 2650 C CA . LYS A 1 314 ? 2.216 10.044 10.596 1.00 92.62 314 LYS A CA 1
ATOM 2651 C C . LYS A 1 314 ? 0.881 10.529 11.150 1.00 92.62 314 LYS A C 1
ATOM 2653 O O . LYS A 1 314 ? 0.128 9.747 11.725 1.00 92.62 314 LYS A O 1
ATOM 2658 N N . SER A 1 315 ? 0.544 11.803 10.935 1.00 91.56 315 SER A N 1
ATOM 2659 C CA . SER A 1 315 ? -0.728 12.354 11.422 1.00 91.56 315 SER A CA 1
ATOM 2660 C C . SER A 1 315 ? -1.937 11.635 10.812 1.00 91.56 315 SER A C 1
ATOM 2662 O O . SER A 1 315 ? -2.871 11.286 11.534 1.00 91.56 315 SER A O 1
ATOM 2664 N N . LYS A 1 316 ? -1.904 11.358 9.501 1.00 92.50 316 LYS A N 1
ATOM 2665 C CA . LYS A 1 316 ? -2.962 10.612 8.803 1.00 92.50 316 LYS A CA 1
ATOM 2666 C C . LYS A 1 316 ? -3.028 9.164 9.283 1.00 92.50 316 LYS A C 1
ATOM 2668 O O . LYS A 1 316 ? -4.114 8.672 9.573 1.00 92.50 316 LYS A O 1
ATOM 2673 N N . PHE A 1 317 ? -1.873 8.522 9.443 1.00 94.50 317 PHE A N 1
ATOM 2674 C CA . PHE A 1 317 ? -1.766 7.160 9.957 1.00 94.50 317 PHE A CA 1
ATOM 2675 C C . PHE A 1 317 ? -2.405 7.031 11.344 1.00 94.50 317 PHE A C 1
ATOM 2677 O O . PHE A 1 317 ? -3.267 6.180 11.555 1.00 94.50 317 PHE A O 1
ATOM 2684 N N . HIS A 1 318 ? -2.033 7.900 12.289 1.00 93.12 318 HIS A N 1
ATOM 2685 C CA . HIS A 1 318 ? -2.572 7.852 13.648 1.00 93.12 318 HIS A CA 1
ATOM 2686 C C . HIS A 1 318 ? -4.069 8.157 13.711 1.00 93.12 318 HIS A C 1
ATOM 2688 O O . HIS A 1 318 ? -4.761 7.569 14.544 1.00 93.12 318 HIS A O 1
ATOM 2694 N N . LYS A 1 319 ? -4.585 9.036 12.841 1.00 92.75 319 LYS A N 1
ATOM 2695 C CA . LYS A 1 319 ? -6.029 9.296 12.730 1.00 92.75 319 LYS A CA 1
ATOM 2696 C C . LYS A 1 319 ? -6.780 8.053 12.260 1.00 92.75 319 LYS A C 1
ATOM 2698 O O . LYS A 1 319 ? -7.651 7.583 12.990 1.00 92.75 319 LYS A O 1
ATOM 2703 N N . ALA A 1 320 ? -6.360 7.462 11.140 1.00 93.50 320 ALA A N 1
ATOM 2704 C CA . ALA A 1 320 ? -6.958 6.238 10.605 1.00 93.50 320 ALA A CA 1
ATOM 2705 C C . ALA A 1 320 ? -6.917 5.087 11.625 1.00 93.50 320 ALA A C 1
ATOM 2707 O O . ALA A 1 320 ? -7.918 4.410 11.862 1.00 93.50 320 ALA A O 1
ATOM 2708 N N . PHE A 1 321 ? -5.777 4.910 12.300 1.00 95.44 321 PHE A N 1
ATOM 2709 C CA . PHE A 1 321 ? -5.620 3.914 13.355 1.00 95.44 321 PHE A CA 1
ATOM 2710 C C . PHE A 1 321 ? -6.556 4.167 14.550 1.00 95.44 321 PHE A C 1
ATOM 2712 O O . PHE A 1 321 ? -7.243 3.255 15.012 1.00 95.44 321 PHE A O 1
ATOM 2719 N N . SER A 1 322 ? -6.638 5.413 15.027 1.00 93.31 322 SER A N 1
ATOM 2720 C CA . SER A 1 322 ? -7.522 5.789 16.139 1.00 93.31 322 SER A CA 1
ATOM 2721 C C . SER A 1 322 ? -8.998 5.591 15.791 1.00 93.31 322 SER A C 1
ATOM 2723 O O . SER A 1 322 ? -9.779 5.149 16.635 1.00 93.31 322 SER A O 1
ATOM 2725 N N . ALA A 1 323 ? -9.390 5.894 14.553 1.00 92.00 323 ALA A N 1
ATOM 2726 C CA . ALA A 1 323 ? -10.737 5.647 14.059 1.00 92.00 323 ALA A CA 1
ATOM 2727 C C . ALA A 1 323 ? -11.061 4.147 14.029 1.00 92.00 323 ALA A C 1
ATOM 2729 O O . ALA A 1 323 ? -12.149 3.748 14.446 1.00 92.00 323 ALA A O 1
ATOM 2730 N N . LEU A 1 324 ? -10.106 3.304 13.620 1.00 92.00 324 LEU A N 1
ATOM 2731 C CA . LEU A 1 324 ? -10.306 1.857 13.583 1.00 92.00 324 LEU A CA 1
ATOM 2732 C C . LEU A 1 324 ? -10.471 1.277 14.995 1.00 92.00 324 LEU A C 1
ATOM 2734 O O . LEU A 1 324 ? -11.360 0.453 15.207 1.00 92.00 324 LEU A O 1
ATOM 2738 N N . LYS A 1 325 ? -9.685 1.752 15.975 1.00 92.62 325 LYS A N 1
ATOM 2739 C CA . LYS A 1 325 ? -9.851 1.374 17.392 1.00 92.62 325 LYS A CA 1
ATOM 2740 C C . LYS A 1 325 ? -11.250 1.701 17.908 1.00 92.62 325 LYS A C 1
ATOM 2742 O O . LYS A 1 325 ? -11.909 0.828 18.464 1.00 92.62 325 LYS A O 1
ATOM 2747 N N . LYS A 1 326 ? -11.737 2.921 17.665 1.00 89.94 326 LYS A N 1
ATOM 2748 C CA . LYS A 1 326 ? -13.093 3.331 18.073 1.00 89.94 326 LYS A CA 1
ATOM 2749 C C . LYS A 1 326 ? -14.175 2.473 17.425 1.00 89.94 326 LYS A C 1
ATOM 2751 O O . LYS A 1 326 ? -15.116 2.059 18.098 1.00 89.94 326 LYS A O 1
ATOM 2756 N N . ARG A 1 327 ? -14.032 2.178 16.128 1.00 87.00 327 ARG A N 1
ATOM 2757 C CA . ARG A 1 327 ? -14.959 1.293 15.412 1.00 87.00 327 ARG A CA 1
ATOM 2758 C C . ARG A 1 327 ? -14.993 -0.090 16.061 1.00 87.00 327 ARG A C 1
ATOM 2760 O O . ARG A 1 327 ? -16.072 -0.605 16.331 1.00 87.00 327 ARG A O 1
ATOM 2767 N N . LEU A 1 328 ? -13.824 -0.657 16.361 1.00 88.75 328 LEU A N 1
ATOM 2768 C CA . LEU A 1 328 ? -13.686 -1.959 17.012 1.00 88.75 328 LEU A CA 1
ATOM 2769 C C . LEU A 1 328 ? -14.318 -1.994 18.414 1.00 88.75 328 LEU A C 1
ATOM 2771 O O . LEU A 1 328 ? -14.993 -2.966 18.750 1.00 88.75 328 LEU A O 1
ATOM 2775 N N . GLU A 1 329 ? -14.147 -0.937 19.211 1.00 87.62 329 GLU A N 1
ATOM 2776 C CA . GLU A 1 329 ? -14.791 -0.783 20.527 1.00 87.62 329 GLU A CA 1
ATOM 2777 C C . GLU A 1 329 ? -16.325 -0.726 20.425 1.00 87.62 329 GLU A C 1
ATOM 2779 O O . GLU A 1 329 ? -17.028 -1.216 21.311 1.00 87.62 329 GLU A O 1
ATOM 2784 N N . GLY A 1 330 ? -16.848 -0.149 19.338 1.00 84.19 330 GLY A N 1
ATOM 2785 C CA . GLY A 1 330 ? -18.282 -0.056 19.057 1.00 84.19 330 GLY A CA 1
ATOM 2786 C C . GLY A 1 330 ? -18.923 -1.351 18.544 1.00 84.19 330 GLY A C 1
ATOM 2787 O O . GLY A 1 330 ? -20.146 -1.496 18.633 1.00 84.19 330 GLY A O 1
ATOM 2788 N N . MET A 1 331 ? -18.132 -2.302 18.035 1.00 83.88 331 MET A N 1
ATOM 2789 C CA . MET A 1 331 ? -18.631 -3.607 17.589 1.00 83.88 331 MET A CA 1
ATOM 2790 C C . MET A 1 331 ? -19.074 -4.430 18.800 1.00 83.88 331 MET A C 1
ATOM 2792 O O . MET A 1 331 ? -18.287 -4.652 19.723 1.00 83.88 331 MET A O 1
ATOM 2796 N N . ARG A 1 332 ? -20.325 -4.900 18.813 1.00 63.59 332 ARG A N 1
ATOM 2797 C CA . ARG A 1 332 ? -20.861 -5.737 19.899 1.00 63.59 332 ARG A CA 1
ATOM 2798 C C . ARG A 1 332 ? -20.415 -7.181 19.741 1.00 63.59 332 ARG A C 1
ATOM 2800 O O . ARG A 1 332 ? -20.771 -7.785 18.712 1.00 63.59 332 ARG A O 1
#

pLDDT: mean 70.28, std 22.06, range [26.39, 97.31]

Sequence (332 aa):
MSSNNISDNLDEKLTDKKWYYVFRFRRTNWTVYYNWYVKASDKSSDKKISEASDYFNSLEMKWQVFDQVEFVDSLESIWLNEKVVDSWDSIKRKITPVENKDDVHALLHDLSKEWVDSDTVDELRKELDFKGNRAKFEQYMQLHFKWDEKLEMAYNICIEAHDWVPDQWFKGVPYHNHPIQMANIAIEILGIKDSALLQWLLLHDVPEDTHITEEDLAVLFWEDVMEIVKDATRLDGESRGEFIDRVKNNPRIKSKIAKCLDRYNNLIRSFSMNEGNYKNNKRTFKEYLQAYVNETEEIYIPAFENIKELEPLKSKFHKAFSALKKRLEGMR

InterPro domains:
  IPR052194 Guanosine-3',5'-bis(diphosphate) 3'-pyrophosphohydrolase [PTHR46246] (150-290)

Foldseek 3Di:
DDDDDPPPPPPPPPPDQWKWWWWFKDQPLDPDTDTDTDTVVPPPPVVVVVVVVVVVVVPPGDIDGDDDGDIDRDPVVPVVVPPDDDDPPVNCPPDDLDLPVVLLVVLLVVLVVLPQDPLLSVLLSVLSPLVVLVVVLVVCCVVQVVPVVLLVVLLVLLCVQQVPPAPLQARSRTPLSLLSVLLVCCCPQLVDPDSLLNSLSSCLCSCVRGPQHLVNVPVRDDPSNNVLSVLQDADVPRDPVNNLVSNLPPPDPSNLSSNLSNLQSVLSSLSRGDQVSCPPDPDGNLRVLVVSLCCCVVGSCNSCVPPPSCVSVNVVSVSSSVSSVSSSVVDD

Radius of gyration: 23.28 Å; chains: 1; bounding box: 67×46×56 Å